Protein AF-A0A7S1QST4-F1 (afdb_monomer)

InterPro domains:
  IPR000719 Protein kinase domain [PF00069] (146-247)
  IPR000719 Protein kinase domain [PS50011] (38-269)
  IPR000719 Protein kinase domain [SM00220] (38-269)
  IPR008271 Serine/threonine-protein kinase, active site [PS00108] (197-209)
  IPR011009 Protein kinase-like domain superfamily [SSF56112] (42-248)
  IPR017441 Protein kinase, ATP binding site [PS00107] (44-67)

Radius of gyration: 20.3 Å; Cα contacts (8 Å, |Δi|>4): 459; chains: 1; bounding box: 70×55×52 Å

Nearest PDB structures (foldseek):
  7sxg-assembly1_A  TM=8.388E-01  e=2.078E-08  Homo sapiens
  4afj-assembly2_B  TM=8.049E-01  e=8.091E-09  Homo sapiens
  3eb0-assembly1_A  TM=7.975E-01  e=1.375E-08  Cryptosporidium parvum Iowa II
  8qji-assembly1_A  TM=8.071E-01  e=1.959E-08  Homo sapiens
  4f6w-assembly1_A  TM=7.863E-01  e=2.330E-07  Homo sapiens

Solvent-accessible surface area (backbone atoms only — not comparable to full-atom values): 15212 Å² total; per-residue (Å²): 136,87,83,78,82,80,77,81,78,83,70,85,71,72,71,53,59,67,60,61,54,51,76,72,56,64,64,46,75,45,96,88,46,30,44,32,36,66,45,78,89,35,49,74,46,78,59,97,56,33,38,30,23,37,27,30,34,72,86,80,67,47,68,26,28,38,40,35,48,51,49,50,62,48,100,86,65,34,32,46,56,49,74,55,52,50,48,26,51,42,41,24,57,52,46,46,57,59,53,62,42,81,77,64,98,70,38,57,81,92,59,60,50,84,82,55,77,77,57,55,35,76,64,24,35,58,52,74,75,50,64,30,31,27,94,85,68,44,78,34,40,23,82,87,48,28,43,41,42,41,30,26,66,52,65,79,48,32,48,42,54,55,55,47,54,29,50,76,69,78,42,76,80,53,70,70,58,48,53,53,53,50,53,31,50,49,51,28,53,50,52,40,42,45,71,44,35,25,53,61,48,51,48,48,75,39,30,30,27,44,97,91,36,45,21,43,65,72,43,42,36,43,42,50,51,69,40,73,53,55,94,83,49,81,55,60,53,68,50,80,96,37,53,27,69,68,57,52,49,43,74,72,44,87,90,53,72,80,46,57,37,41,64,66,46,46,70,63,58

Secondary structure (DSSP, 8-state):
---PPPPPP----PPPHHHHHHTT-SEEEETTTEEEE-SGGGEEEE-SSEEEEEEEETTT--EEEEEEEP-EE-TTS-EE--HHHHHHHHHHHHHHHHHTSPPPTT--GGG--TTTTT--HHHHBPPEEEE-B-TTSSBS--TTT---EEEEEPPSEEHHHHHHHHHHTT-PPPHHHHHHHHHHHHHHHHHHHHTTEE-S---TTSEEEETTEEEE--GGG-EETTPEEPTT-TT----GGG--HHHHHHHHSTTPPPEE--HHHHHH-

Sequence (269 aa):
MGCSPAKPSESQCCPNTQQALRTHGLDHHVLRRYNMSVRKKDTLGEGSFSVCFRGTDAQTGDAVAIKVYKANRDARGWARPDPVTLLKFRRQVAVLRELQRPLPEGAGPALRSDQLSHVQPADVFMRMIDFSRDANGEPGPDPHDGGLYIVTELADYSLKDLLGAHRCAGKRLPREAAHVVAGDMLRAVAGLHAKGFVHMDIKPSNLMVFNGRLKLIDTDGCVKAGTVVSKADTSISFSPCYCAPEFARFLTRRGGLPIEAAPGLDSWS

Foldseek 3Di:
DDDDDDDPDPDPDQPWPLRLVVVPDQWDQPPVFKTWGSDPVQFQDDDPFWTWGWIAGNVPRAIKIKIWTDAHADPVRAGDRDPLSLLLLLQQVVLLVLLQDQQDPCQPPVLDDPLQPPDHSVLAAWHWDDWAADPVRHQAQHPPRRITITMTHDFPFFLVVVCVVCVVVVHDDDPVLVVQQVSSVCNNLSSSVSSQKFQQADDRRQWTHDPRGTYGYRRSQIDGFFDFDDLPSPSHDYDVVQFDP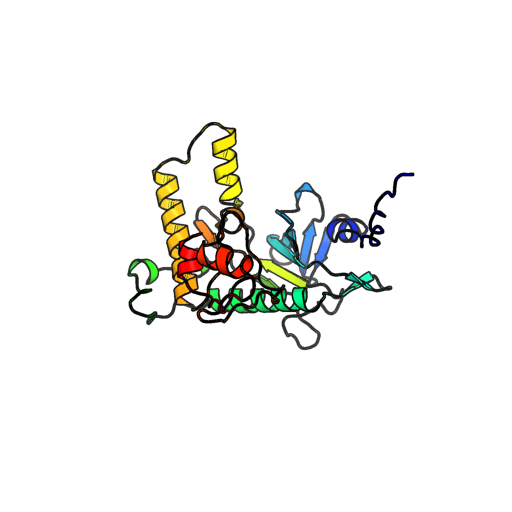VRVCVNPDDPDDTDTRHSVRVVSD

Organism: Alexandrium catenella (NCBI:txid2925)

pLDDT: mean 86.14, std 16.61, range [28.98, 98.31]

Structure (mmCIF, N/CA/C/O backbone):
data_AF-A0A7S1QST4-F1
#
_entry.id   AF-A0A7S1QST4-F1
#
loop_
_atom_site.group_PDB
_atom_site.id
_atom_site.type_symbol
_atom_site.label_atom_id
_atom_site.label_alt_id
_atom_site.label_comp_id
_atom_site.label_asym_id
_atom_site.label_entity_id
_atom_site.label_seq_id
_atom_site.pdbx_PDB_ins_code
_atom_site.Cartn_x
_atom_site.Cartn_y
_atom_site.Cartn_z
_atom_site.occupancy
_atom_site.B_iso_or_equiv
_atom_site.auth_seq_id
_atom_site.auth_comp_id
_atom_site.auth_asym_id
_atom_site.auth_atom_id
_atom_site.pdbx_PDB_model_num
ATOM 1 N N . MET A 1 1 ? 49.864 21.256 11.929 1.00 40.16 1 MET A N 1
ATOM 2 C CA . MET A 1 1 ? 48.831 21.993 11.170 1.00 40.16 1 MET A CA 1
ATOM 3 C C . MET A 1 1 ? 47.762 20.991 10.772 1.00 40.16 1 MET A C 1
ATOM 5 O O . MET A 1 1 ? 48.076 20.049 10.057 1.00 40.16 1 MET A O 1
ATOM 9 N N . GLY A 1 2 ? 46.568 21.096 11.357 1.00 33.34 2 GLY A N 1
ATOM 10 C CA . GLY A 1 2 ? 45.486 20.127 11.172 1.00 33.34 2 GLY A CA 1
ATOM 11 C C . GLY A 1 2 ? 44.754 20.336 9.849 1.00 33.34 2 GLY A C 1
ATOM 12 O O . GLY A 1 2 ? 44.322 21.446 9.555 1.00 33.34 2 GLY A O 1
ATOM 13 N N . CYS A 1 3 ? 44.606 19.269 9.065 1.00 32.47 3 CYS A N 1
ATOM 14 C CA . CYS A 1 3 ? 43.672 19.221 7.945 1.00 32.47 3 CYS A CA 1
ATOM 15 C C . CYS A 1 3 ? 42.310 18.747 8.465 1.00 32.47 3 CYS A C 1
ATOM 17 O O . CYS A 1 3 ? 42.135 17.566 8.761 1.00 32.47 3 CYS A O 1
ATOM 19 N N . SER A 1 4 ? 41.355 19.669 8.585 1.00 33.19 4 SER A N 1
ATOM 20 C CA . SER A 1 4 ? 39.935 19.328 8.718 1.00 33.19 4 SER A CA 1
ATOM 21 C C . SER A 1 4 ? 39.413 18.784 7.385 1.00 33.19 4 SER A C 1
ATOM 23 O O . SER A 1 4 ? 39.643 19.424 6.356 1.00 33.19 4 SER A O 1
ATOM 25 N N . PRO A 1 5 ? 38.671 17.665 7.361 1.00 35.84 5 PRO A N 1
ATOM 26 C CA . PRO A 1 5 ? 37.948 17.259 6.168 1.00 35.84 5 PRO A CA 1
ATOM 27 C C . PRO A 1 5 ? 36.764 18.210 5.944 1.00 35.84 5 PRO A C 1
ATOM 29 O O . PRO A 1 5 ? 35.991 18.503 6.859 1.00 35.84 5 PRO A O 1
ATOM 32 N N . ALA A 1 6 ? 36.653 18.718 4.718 1.00 35.09 6 ALA A N 1
ATOM 33 C CA . ALA A 1 6 ? 35.573 19.590 4.281 1.00 35.09 6 ALA A CA 1
ATOM 34 C C . ALA A 1 6 ? 34.205 18.920 4.503 1.00 35.09 6 ALA A C 1
ATOM 36 O O . ALA A 1 6 ? 33.981 17.782 4.086 1.00 35.09 6 ALA A O 1
ATOM 37 N N . LYS A 1 7 ? 33.285 19.636 5.161 1.00 31.28 7 LYS A N 1
ATOM 38 C CA . LYS A 1 7 ? 31.876 19.237 5.256 1.00 31.28 7 LYS A CA 1
ATOM 39 C C . LYS A 1 7 ? 31.266 19.235 3.846 1.00 31.28 7 LYS A C 1
ATOM 41 O O . LYS A 1 7 ? 31.482 20.206 3.118 1.00 31.2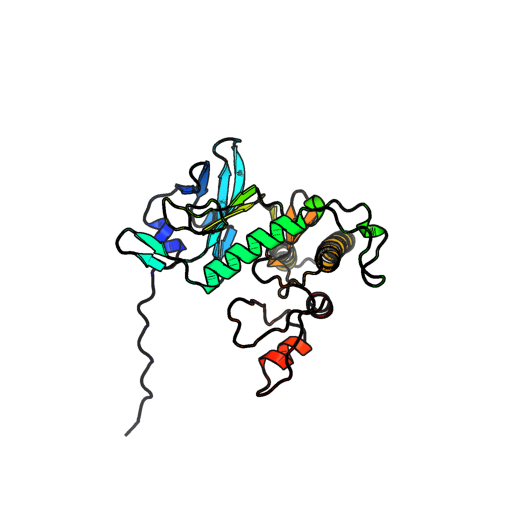8 7 LYS A O 1
ATOM 46 N N . PRO A 1 8 ? 30.499 18.205 3.453 1.00 30.86 8 PRO A N 1
ATOM 47 C CA . PRO A 1 8 ? 29.746 18.254 2.211 1.00 30.86 8 PRO A CA 1
ATOM 48 C C . PRO A 1 8 ? 28.694 19.364 2.309 1.00 30.86 8 PRO A C 1
ATOM 50 O O . PRO A 1 8 ? 28.026 19.516 3.331 1.00 30.86 8 PRO A O 1
ATOM 53 N N . SER A 1 9 ? 28.603 20.158 1.246 1.00 31.03 9 SER A N 1
ATOM 54 C CA . SER A 1 9 ? 27.670 21.270 1.091 1.00 31.03 9 SER A CA 1
ATOM 55 C C . SER A 1 9 ? 26.230 20.797 1.276 1.00 31.03 9 SER A C 1
ATOM 57 O O . SER A 1 9 ? 25.809 19.841 0.621 1.00 31.03 9 SER A O 1
ATOM 59 N N . GLU A 1 10 ? 25.483 21.488 2.132 1.00 31.39 10 GLU A N 1
ATOM 60 C CA . GLU A 1 10 ? 24.039 21.342 2.283 1.00 31.39 10 GLU A CA 1
ATOM 61 C C . GLU A 1 10 ? 23.365 21.482 0.913 1.00 31.39 10 GLU A C 1
ATOM 63 O O . GLU A 1 10 ? 23.302 22.560 0.322 1.00 31.39 10 GLU A O 1
ATOM 68 N N . SER A 1 11 ? 22.882 20.360 0.381 1.00 34.38 11 SER A N 1
ATOM 69 C CA . SER A 1 11 ? 21.959 20.342 -0.745 1.00 34.38 11 SER A CA 1
ATOM 70 C C . SER A 1 11 ? 20.750 21.195 -0.374 1.00 34.38 11 SER A C 1
ATOM 72 O O . SER A 1 11 ? 20.109 20.912 0.641 1.00 34.38 11 SER A O 1
ATOM 74 N N . GLN A 1 12 ? 20.437 22.211 -1.184 1.00 31.81 12 GLN A N 1
ATOM 75 C CA . GLN A 1 12 ? 19.195 22.980 -1.101 1.00 31.81 12 GLN A CA 1
ATOM 76 C C . GLN A 1 12 ? 18.017 22.013 -0.939 1.00 31.81 12 GLN A C 1
ATOM 78 O O . GLN A 1 12 ? 17.635 21.296 -1.865 1.00 31.81 12 GLN A O 1
ATOM 83 N N . CYS A 1 13 ? 17.501 21.933 0.285 1.00 28.98 13 CYS A N 1
ATOM 84 C CA . CYS A 1 13 ? 16.449 21.005 0.645 1.00 28.98 13 CYS A CA 1
ATOM 85 C C . CYS A 1 13 ? 15.159 21.530 0.013 1.00 28.98 13 CYS A C 1
ATOM 87 O O . CYS A 1 13 ? 14.653 22.580 0.411 1.00 28.98 13 CYS A O 1
ATOM 89 N N . CYS A 1 14 ? 14.647 20.832 -1.005 1.00 39.66 14 CYS A N 1
ATOM 90 C CA . CYS A 1 14 ? 13.293 21.073 -1.490 1.00 39.66 14 CYS A CA 1
ATOM 91 C C . CYS A 1 14 ? 12.338 21.014 -0.284 1.00 39.66 14 CYS A C 1
ATOM 93 O O . CYS A 1 14 ? 12.490 20.111 0.546 1.00 39.66 14 CYS A O 1
ATOM 95 N N . PRO A 1 15 ? 11.377 21.945 -0.140 1.00 44.12 15 PRO A N 1
ATOM 96 C CA . PRO A 1 15 ? 10.451 21.908 0.983 1.00 44.12 15 PRO A CA 1
ATOM 97 C C . PRO A 1 15 ? 9.766 20.539 1.027 1.00 44.12 15 PRO A C 1
ATOM 99 O O . PRO A 1 15 ? 9.258 20.066 0.008 1.00 44.12 15 PRO A O 1
ATOM 102 N N . ASN A 1 16 ? 9.782 19.893 2.202 1.00 59.59 16 ASN A N 1
ATOM 103 C CA . ASN A 1 16 ? 9.154 18.586 2.409 1.00 59.59 16 ASN A CA 1
ATOM 104 C C . ASN A 1 16 ? 7.721 18.639 1.846 1.00 59.59 16 ASN A C 1
ATOM 106 O O . ASN A 1 16 ? 7.026 19.632 2.052 1.00 59.59 16 ASN A O 1
ATOM 110 N N . THR A 1 17 ? 7.259 17.609 1.135 1.00 59.00 17 THR A N 1
ATOM 111 C CA . THR A 1 17 ? 5.931 17.580 0.495 1.00 59.00 17 THR A CA 1
ATOM 112 C C . THR A 1 17 ? 4.810 17.971 1.464 1.00 59.00 17 THR A C 1
ATOM 114 O O . THR A 1 17 ? 3.891 18.682 1.072 1.00 59.00 17 THR A O 1
ATOM 117 N N . GLN A 1 18 ? 4.922 17.627 2.754 1.00 56.91 18 GLN A N 1
ATOM 118 C CA . GLN A 1 18 ? 4.011 18.130 3.793 1.00 56.91 18 GLN A CA 1
ATOM 119 C C . GLN A 1 18 ? 4.066 19.652 3.976 1.00 56.91 18 GLN A C 1
ATOM 121 O O . GLN A 1 18 ? 3.031 20.291 4.118 1.00 56.91 18 GLN A O 1
ATOM 126 N N . GLN A 1 19 ? 5.260 20.238 4.001 1.00 57.03 19 GLN A N 1
ATOM 127 C CA . GLN A 1 19 ? 5.465 21.679 4.135 1.00 57.03 19 GLN A CA 1
ATOM 128 C C . GLN A 1 19 ? 4.945 22.424 2.901 1.00 57.03 19 GLN A C 1
ATOM 130 O O . GLN A 1 19 ? 4.264 23.431 3.058 1.00 57.03 19 GLN A O 1
ATOM 135 N N . ALA A 1 20 ? 5.168 21.880 1.701 1.00 59.84 20 ALA A N 1
ATOM 136 C CA . ALA A 1 20 ? 4.644 22.432 0.451 1.00 59.84 20 ALA A CA 1
ATOM 137 C C . ALA A 1 20 ? 3.113 22.301 0.315 1.00 59.84 20 ALA A C 1
ATOM 139 O O . ALA A 1 20 ? 2.479 23.127 -0.331 1.00 59.84 20 ALA A O 1
ATOM 140 N N . LEU A 1 21 ? 2.499 21.268 0.903 1.00 60.78 21 LEU A N 1
ATOM 141 C CA . LEU A 1 21 ? 1.037 21.136 0.947 1.00 60.78 21 LEU A CA 1
ATOM 142 C C . LEU A 1 21 ? 0.417 22.052 2.017 1.00 60.78 21 LEU A C 1
ATOM 144 O O . LEU A 1 21 ? -0.659 22.605 1.819 1.00 60.78 21 LEU A O 1
ATOM 148 N N . ARG A 1 22 ? 1.104 22.287 3.139 1.00 59.59 22 ARG A N 1
ATOM 149 C CA . ARG A 1 22 ? 0.605 23.143 4.232 1.00 59.59 22 ARG A CA 1
ATOM 150 C C . ARG A 1 22 ? 0.593 24.640 3.916 1.00 59.59 22 ARG A C 1
ATOM 152 O O . ARG A 1 22 ? -0.096 25.380 4.610 1.00 59.59 22 ARG A O 1
ATOM 159 N N . THR A 1 23 ? 1.311 25.099 2.892 1.00 52.00 23 THR A N 1
ATOM 160 C CA . THR A 1 23 ? 1.346 26.520 2.504 1.00 52.00 23 THR A CA 1
ATOM 161 C C . THR A 1 23 ? 0.072 27.014 1.803 1.00 52.00 23 THR A C 1
ATOM 163 O O . THR A 1 23 ? -0.078 28.221 1.651 1.00 52.00 23 THR A O 1
ATOM 166 N N . HIS A 1 24 ? -0.863 26.132 1.419 1.00 48.81 24 HIS A N 1
ATOM 167 C CA . HIS A 1 24 ? -2.043 26.481 0.603 1.00 48.81 24 HIS A CA 1
ATOM 168 C C . HIS A 1 24 ? -3.418 26.251 1.271 1.00 48.81 24 HIS A C 1
ATOM 170 O O . HIS A 1 24 ? -4.419 26.103 0.580 1.00 48.81 24 HIS A O 1
ATOM 176 N N . GLY A 1 25 ? -3.504 26.288 2.604 1.00 50.41 25 GLY A N 1
ATOM 177 C CA . GLY A 1 25 ? -4.773 26.143 3.336 1.00 50.41 25 GLY A CA 1
ATOM 178 C C . GLY A 1 25 ? -4.951 24.770 3.993 1.00 50.41 25 GLY A C 1
ATOM 179 O O . GLY A 1 25 ? -4.094 23.895 3.880 1.00 50.41 25 GLY A O 1
ATOM 180 N N . LEU A 1 26 ? -6.031 24.624 4.772 1.00 54.66 26 LEU A N 1
ATOM 181 C CA . LEU A 1 26 ? -6.248 23.484 5.678 1.00 54.66 26 LEU A CA 1
ATOM 182 C C . LEU A 1 26 ? -6.804 22.232 4.979 1.00 54.66 26 LEU A C 1
ATOM 184 O O . LEU A 1 26 ? -6.491 21.129 5.431 1.00 54.66 26 LEU A O 1
ATOM 188 N N . ASP A 1 27 ? -7.549 22.410 3.884 1.00 63.69 27 ASP A N 1
ATOM 189 C CA . ASP A 1 27 ? -8.216 21.347 3.130 1.00 63.69 27 ASP A CA 1
ATOM 190 C C . ASP A 1 27 ? -7.879 21.480 1.634 1.00 63.69 27 ASP A C 1
ATOM 192 O O . ASP A 1 27 ? -7.982 22.564 1.058 1.00 63.69 27 ASP A O 1
ATOM 196 N N . HIS A 1 28 ? -7.443 20.383 1.013 1.00 79.62 28 HIS A N 1
ATOM 197 C CA . HIS A 1 28 ? -7.063 20.320 -0.402 1.00 79.62 28 HIS A CA 1
ATOM 198 C C . HIS A 1 28 ? -8.066 19.474 -1.176 1.00 79.62 28 HIS A C 1
ATOM 200 O O . HIS A 1 28 ? -8.338 18.336 -0.797 1.00 79.62 28 HIS A O 1
ATOM 206 N N . HIS A 1 29 ? -8.579 20.002 -2.283 1.00 87.06 29 HIS A N 1
ATOM 207 C CA . HIS A 1 29 ? -9.426 19.243 -3.197 1.00 87.06 29 HIS A CA 1
ATOM 208 C C . HIS A 1 29 ? -8.553 18.470 -4.185 1.00 87.06 29 HIS A C 1
ATOM 210 O O . HIS A 1 29 ? -7.942 19.068 -5.068 1.00 87.06 29 HIS A O 1
ATOM 216 N N . VAL A 1 30 ? -8.506 17.144 -4.058 1.00 91.81 30 VAL A N 1
ATOM 217 C CA . VAL A 1 30 ? -7.742 16.270 -4.963 1.00 91.81 30 VAL A CA 1
ATOM 218 C C . VAL A 1 30 ? -8.682 15.466 -5.856 1.00 91.81 30 VAL A C 1
ATOM 220 O O . VAL A 1 30 ? -9.796 15.107 -5.458 1.00 91.81 30 VAL A O 1
ATOM 223 N N . LEU A 1 31 ? -8.252 15.221 -7.098 1.00 93.62 31 LEU A N 1
ATOM 224 C CA . LEU A 1 31 ? -9.038 14.538 -8.139 1.00 93.62 31 LEU A CA 1
ATOM 225 C C . LEU A 1 31 ? -10.438 15.148 -8.361 1.00 93.62 31 LEU A C 1
ATOM 227 O O . LEU A 1 31 ? -11.348 14.480 -8.848 1.00 93.62 31 LEU A O 1
ATOM 231 N N . ARG A 1 32 ? -10.630 16.420 -7.974 1.00 92.69 32 ARG A N 1
ATOM 232 C CA . ARG A 1 32 ? -11.908 17.160 -8.019 1.00 92.69 32 ARG A CA 1
ATOM 233 C C . ARG A 1 32 ? -13.075 16.478 -7.283 1.00 92.69 32 ARG A C 1
ATOM 235 O O . ARG A 1 32 ? -14.229 16.820 -7.526 1.00 92.69 32 ARG A O 1
ATOM 242 N N . ARG A 1 33 ? -12.786 15.527 -6.390 1.00 94.69 33 ARG A N 1
ATOM 243 C CA . ARG A 1 33 ? -13.795 14.737 -5.667 1.00 94.69 33 ARG A CA 1
ATOM 244 C C . ARG A 1 33 ? -13.497 14.593 -4.184 1.00 94.69 33 ARG A C 1
ATOM 246 O O . ARG A 1 33 ? -14.429 14.508 -3.394 1.00 94.69 33 ARG A O 1
ATOM 253 N N . TYR A 1 34 ? -12.230 14.553 -3.791 1.00 96.56 34 TYR A N 1
ATOM 254 C CA . TYR A 1 34 ? -11.865 14.222 -2.420 1.00 96.56 34 TYR A CA 1
ATOM 255 C C . TYR A 1 34 ? -11.363 15.449 -1.677 1.00 96.56 34 TYR A C 1
ATOM 257 O O . TYR A 1 34 ? -10.504 16.180 -2.170 1.00 96.56 34 TYR A O 1
ATOM 265 N N . ASN A 1 35 ? -11.879 15.638 -0.468 1.00 93.94 35 ASN A N 1
ATOM 266 C CA . ASN A 1 35 ? -11.423 16.667 0.455 1.00 93.94 35 ASN A CA 1
ATOM 267 C C . ASN A 1 35 ? -10.345 16.050 1.346 1.00 93.94 35 ASN A C 1
ATOM 269 O O . ASN A 1 35 ? -10.634 15.172 2.158 1.00 93.94 35 ASN A O 1
ATOM 273 N N . MET A 1 36 ? -9.099 16.474 1.171 1.00 92.19 36 MET A N 1
ATOM 274 C CA . MET A 1 36 ? -7.943 15.981 1.914 1.00 92.19 36 MET A CA 1
ATOM 275 C C . MET A 1 36 ? -7.571 16.955 3.034 1.00 92.19 36 MET A C 1
ATOM 277 O O . MET A 1 36 ? -7.278 18.117 2.759 1.00 92.19 36 MET A O 1
ATOM 281 N N . SER A 1 37 ? -7.493 16.477 4.279 1.00 85.06 37 SER A N 1
ATOM 282 C CA . SER A 1 37 ? -6.986 17.288 5.394 1.00 85.06 37 SER A CA 1
ATOM 283 C C . SER A 1 37 ? -5.464 17.189 5.475 1.00 85.06 37 SER A C 1
ATOM 285 O O . SER A 1 37 ? -4.904 16.104 5.643 1.00 85.06 37 SER A O 1
ATOM 287 N N . VAL A 1 38 ? -4.774 18.331 5.415 1.00 78.00 38 VAL A N 1
ATOM 288 C CA . VAL A 1 38 ? -3.301 18.399 5.549 1.00 78.00 38 VAL A CA 1
ATOM 289 C C . VAL A 1 38 ? -2.846 18.769 6.964 1.00 78.00 38 VAL A C 1
ATOM 291 O O . VAL A 1 38 ? -1.666 19.058 7.214 1.00 78.00 38 VAL A O 1
ATOM 294 N N . ARG A 1 39 ? -3.777 18.748 7.927 1.00 78.62 39 ARG A N 1
ATOM 295 C CA . ARG A 1 39 ? -3.471 18.974 9.342 1.00 78.62 39 ARG A CA 1
ATOM 296 C C . ARG A 1 39 ? -2.534 17.876 9.837 1.00 78.62 39 ARG A C 1
ATOM 298 O O . ARG A 1 39 ? -2.678 16.707 9.495 1.00 78.62 39 ARG A O 1
ATOM 305 N N . LYS A 1 40 ? -1.601 18.234 10.723 1.00 74.75 40 LYS A N 1
ATOM 306 C CA . LYS A 1 40 ? -0.632 17.273 11.284 1.00 74.75 40 LYS A CA 1
ATOM 307 C C . LYS A 1 40 ? -1.307 16.056 11.936 1.00 74.75 40 LYS A C 1
ATOM 309 O O . LYS A 1 40 ? -0.787 14.957 11.818 1.00 74.75 40 LYS A O 1
ATOM 314 N N . LYS A 1 41 ? -2.463 16.250 12.583 1.00 77.88 41 LYS A N 1
ATOM 315 C CA . LYS A 1 41 ? -3.254 15.175 13.212 1.00 77.88 41 LYS A CA 1
ATOM 316 C C . LYS A 1 41 ? -3.921 14.213 12.216 1.00 77.88 41 LYS A C 1
ATOM 318 O O . LYS A 1 41 ? -4.261 13.106 12.601 1.00 77.88 41 LYS A O 1
ATOM 323 N N . ASP A 1 42 ? -4.100 14.643 10.968 1.00 80.88 42 ASP A N 1
ATOM 324 C CA . ASP A 1 42 ? -4.806 13.896 9.920 1.00 80.88 42 ASP A CA 1
ATOM 325 C C . ASP A 1 42 ? -3.824 13.263 8.912 1.00 80.88 42 ASP A C 1
ATOM 327 O O . ASP A 1 42 ? -4.228 12.617 7.945 1.00 80.88 42 ASP A O 1
ATOM 331 N N . THR A 1 43 ? -2.515 13.414 9.152 1.00 88.00 43 THR A N 1
ATOM 332 C CA . THR A 1 43 ? -1.467 12.647 8.472 1.00 88.00 43 THR A CA 1
ATOM 333 C C . THR A 1 43 ? -1.440 11.233 9.049 1.00 88.00 43 THR A C 1
ATOM 335 O O . THR A 1 43 ? -1.087 11.041 10.209 1.00 88.00 43 THR A O 1
ATOM 338 N N . LEU A 1 44 ? -1.810 10.247 8.233 1.00 88.88 44 LEU A N 1
ATOM 339 C CA . LEU A 1 44 ? -1.889 8.836 8.622 1.00 88.88 44 LEU A CA 1
ATOM 340 C C . LEU A 1 44 ? -0.506 8.174 8.652 1.00 88.88 44 LEU A C 1
ATOM 342 O O . LEU A 1 44 ? -0.261 7.269 9.442 1.00 88.88 44 LEU A O 1
ATOM 346 N N . GLY A 1 45 ? 0.407 8.626 7.792 1.00 86.00 45 GLY A N 1
ATOM 347 C CA . GLY A 1 45 ? 1.768 8.110 7.738 1.00 86.00 45 GLY A CA 1
ATOM 348 C C . GLY A 1 45 ? 2.613 8.798 6.675 1.00 86.00 45 GLY A C 1
ATOM 349 O O . GLY A 1 45 ? 2.098 9.338 5.698 1.00 86.00 45 GLY A O 1
ATOM 350 N N . GLU A 1 46 ? 3.927 8.771 6.863 1.00 88.06 46 GLU A N 1
ATOM 351 C CA . GLU A 1 46 ? 4.900 9.290 5.907 1.00 88.06 46 GLU A CA 1
ATOM 352 C C . GLU A 1 46 ? 5.943 8.217 5.603 1.00 88.06 46 GLU A C 1
ATOM 354 O O . GLU A 1 46 ? 6.573 7.669 6.507 1.00 88.06 46 GLU A O 1
ATOM 359 N N . GLY A 1 47 ? 6.112 7.928 4.315 1.00 83.69 47 GLY A N 1
ATOM 360 C CA . GLY A 1 47 ? 7.161 7.065 3.793 1.00 83.69 47 GLY A CA 1
ATOM 361 C C . GLY A 1 47 ? 8.201 7.854 3.000 1.00 83.69 47 GLY A C 1
ATOM 362 O O . GLY A 1 47 ? 8.126 9.079 2.845 1.00 83.69 47 GLY A O 1
ATOM 363 N N . SER A 1 48 ? 9.172 7.135 2.442 1.00 85.56 48 SER A N 1
ATOM 364 C CA . SER A 1 48 ? 10.239 7.733 1.631 1.00 85.56 48 SER A CA 1
ATOM 365 C C . SER A 1 48 ? 9.710 8.401 0.359 1.00 85.56 48 SER A C 1
ATOM 367 O O . SER A 1 48 ? 10.225 9.444 -0.027 1.00 85.56 48 SER A O 1
ATOM 369 N N . PHE A 1 49 ? 8.656 7.845 -0.250 1.00 89.88 49 PHE A N 1
ATOM 370 C CA . PHE A 1 49 ? 8.145 8.266 -1.564 1.00 89.88 49 PHE A CA 1
ATOM 371 C C . PHE A 1 49 ? 6.743 8.874 -1.525 1.00 89.88 49 PHE A C 1
ATOM 373 O O . PHE A 1 49 ? 6.278 9.402 -2.529 1.00 89.88 49 PHE A O 1
ATOM 380 N N . SER A 1 50 ? 6.047 8.810 -0.392 1.00 92.56 50 SER A N 1
ATOM 381 C CA . SER A 1 50 ? 4.658 9.257 -0.300 1.00 92.56 50 SER A CA 1
ATOM 382 C C . SER A 1 50 ? 4.276 9.677 1.110 1.00 92.56 50 SER A C 1
ATOM 384 O O . SER A 1 50 ? 4.928 9.311 2.090 1.00 92.56 50 SER A O 1
ATOM 386 N N . VAL A 1 51 ? 3.168 10.398 1.209 1.00 92.94 51 VAL A N 1
ATOM 387 C CA . VAL A 1 51 ? 2.505 10.750 2.462 1.00 92.94 51 VAL A CA 1
ATOM 388 C C . VAL A 1 51 ? 1.038 10.350 2.348 1.00 92.94 51 VAL A C 1
ATOM 390 O O . VAL A 1 51 ? 0.397 10.642 1.342 1.00 92.94 51 VAL A O 1
ATOM 393 N N . CYS A 1 52 ? 0.514 9.667 3.360 1.00 94.19 52 CYS A N 1
ATOM 394 C CA . CYS A 1 52 ? -0.886 9.268 3.428 1.00 94.19 52 CYS A CA 1
ATOM 395 C C . CYS A 1 52 ? -1.655 10.229 4.333 1.00 94.19 52 CYS A C 1
ATOM 397 O O . CYS A 1 52 ? -1.260 10.470 5.477 1.00 94.19 52 CYS A O 1
ATOM 399 N N . PHE A 1 53 ? -2.775 10.735 3.837 1.00 94.62 53 PHE A N 1
ATOM 400 C CA . PHE A 1 53 ? -3.660 11.650 4.547 1.00 94.62 53 PHE A CA 1
ATOM 401 C C . PHE A 1 53 ? -5.048 11.044 4.698 1.00 94.62 53 PHE A C 1
ATOM 403 O O . PHE A 1 53 ? -5.494 10.263 3.858 1.00 94.62 53 PHE A O 1
ATOM 410 N N . ARG A 1 54 ? -5.749 11.434 5.760 1.00 95.25 54 ARG A N 1
ATOM 411 C CA . ARG A 1 54 ? -7.189 11.217 5.870 1.00 95.25 54 ARG A CA 1
ATOM 412 C C . ARG A 1 54 ? -7.915 12.208 4.960 1.00 95.25 54 ARG A C 1
ATOM 414 O O . ARG A 1 54 ? -7.554 13.385 4.893 1.00 95.25 54 ARG A O 1
ATOM 421 N N . GLY A 1 55 ? -8.968 11.741 4.306 1.00 95.31 55 GLY A N 1
ATOM 422 C CA . GLY A 1 55 ? -9.873 12.590 3.549 1.00 95.31 55 GLY A CA 1
ATOM 423 C C . GLY A 1 55 ? -11.312 12.101 3.593 1.00 95.31 55 GLY A C 1
ATOM 424 O O . GLY A 1 55 ? -11.640 11.125 4.274 1.00 95.31 55 GLY A O 1
ATOM 425 N N . THR A 1 56 ? -12.155 12.791 2.839 1.00 96.31 56 THR A N 1
ATOM 426 C CA . THR A 1 56 ? -13.573 12.475 2.678 1.00 96.31 56 THR A CA 1
ATOM 427 C C . THR A 1 56 ? -13.944 12.553 1.205 1.00 96.31 56 THR A C 1
ATOM 429 O O . THR A 1 56 ? -13.538 13.484 0.506 1.00 96.31 56 THR A O 1
ATOM 432 N N . ASP A 1 57 ? -14.708 11.579 0.727 1.00 96.75 57 ASP A N 1
ATOM 433 C CA . ASP A 1 57 ? -15.338 11.630 -0.588 1.00 96.75 57 ASP A CA 1
ATOM 434 C C . ASP A 1 57 ? -16.465 12.671 -0.573 1.00 96.75 57 ASP A C 1
ATOM 436 O O . ASP A 1 57 ? -17.444 12.517 0.153 1.00 96.75 57 ASP A O 1
ATOM 440 N N . ALA A 1 58 ? -16.340 13.745 -1.355 1.00 94.44 58 ALA A N 1
ATOM 441 C CA . ALA A 1 58 ? -17.326 14.824 -1.357 1.00 94.44 58 ALA A CA 1
ATOM 442 C C . ALA A 1 58 ? -18.683 14.406 -1.947 1.00 94.44 58 ALA A C 1
ATOM 444 O O . ALA A 1 58 ? -19.664 15.121 -1.756 1.00 94.44 58 ALA A O 1
ATOM 445 N N . GLN A 1 59 ? -18.754 13.278 -2.664 1.00 94.25 59 GLN A N 1
ATOM 446 C CA . GLN A 1 59 ? -20.004 12.776 -3.238 1.00 94.25 59 GLN A CA 1
ATOM 447 C C . GLN A 1 59 ? -20.773 11.886 -2.261 1.00 94.25 59 GLN A C 1
ATOM 449 O O . GLN A 1 59 ? -21.992 12.000 -2.172 1.00 94.25 59 GLN A O 1
ATOM 454 N N . THR A 1 60 ? -20.080 10.995 -1.546 1.00 96.25 60 THR A N 1
ATOM 455 C CA . THR A 1 60 ? -20.727 10.009 -0.659 1.00 96.25 60 THR A CA 1
ATOM 456 C C . THR A 1 60 ? -20.669 10.385 0.819 1.00 96.25 60 THR A C 1
ATOM 458 O O . THR A 1 60 ? -21.486 9.911 1.601 1.00 96.25 60 THR A O 1
ATOM 461 N N . GLY A 1 61 ? -19.726 11.244 1.214 1.00 95.69 61 GLY A N 1
ATOM 462 C CA . GLY A 1 61 ? -19.418 11.546 2.612 1.00 95.69 61 GLY A CA 1
ATOM 463 C C . GLY A 1 61 ? -18.527 10.502 3.296 1.00 95.69 61 GLY A C 1
ATOM 464 O O . GLY A 1 61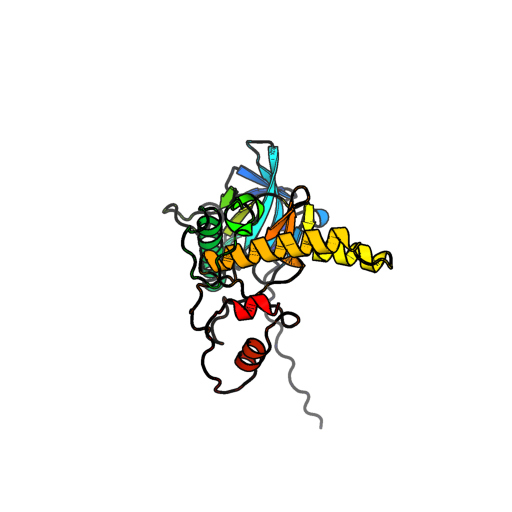 ? -18.194 10.671 4.470 1.00 95.69 61 GLY A O 1
ATOM 465 N N . ASP A 1 62 ? -18.110 9.448 2.586 1.00 96.25 62 ASP A N 1
ATOM 466 C CA . ASP A 1 62 ? -17.310 8.370 3.167 1.00 96.25 62 ASP A CA 1
ATOM 467 C C . ASP A 1 62 ? -15.884 8.824 3.492 1.00 96.25 62 ASP A C 1
ATOM 469 O O . ASP A 1 62 ? -15.247 9.579 2.749 1.00 96.25 62 ASP A O 1
ATOM 473 N N . ALA A 1 63 ? -15.349 8.315 4.601 1.00 96.25 63 ALA A N 1
ATOM 474 C CA . ALA A 1 63 ? -13.958 8.531 4.968 1.00 96.25 63 ALA A CA 1
ATOM 475 C C . ALA A 1 63 ? -13.018 7.689 4.088 1.00 96.25 63 ALA A C 1
ATOM 477 O O . ALA A 1 63 ? -13.242 6.497 3.871 1.00 96.25 63 ALA A O 1
ATOM 478 N N . VAL A 1 64 ? -11.927 8.303 3.628 1.00 97.19 64 VAL A N 1
ATOM 479 C CA . VAL A 1 64 ? -10.940 7.678 2.737 1.00 97.19 64 VAL A CA 1
ATOM 480 C C . VAL A 1 64 ? -9.512 7.937 3.208 1.00 97.19 64 VAL A C 1
ATOM 482 O O . VAL A 1 64 ? -9.240 8.892 3.944 1.00 97.19 64 VAL A O 1
ATOM 485 N N . ALA A 1 65 ? -8.583 7.097 2.757 1.00 96.88 65 ALA A N 1
ATOM 486 C CA . ALA A 1 65 ? -7.154 7.379 2.824 1.00 96.88 65 ALA A CA 1
ATOM 487 C C . ALA A 1 65 ? -6.658 7.839 1.447 1.00 96.88 65 ALA A C 1
ATOM 489 O O . ALA A 1 65 ? -6.987 7.238 0.427 1.00 96.88 65 ALA A O 1
ATOM 490 N N . ILE A 1 66 ? -5.868 8.910 1.421 1.00 97.25 66 ILE A N 1
ATOM 491 C CA . ILE A 1 66 ? -5.332 9.526 0.206 1.00 97.25 66 ILE A CA 1
ATOM 492 C C . ILE A 1 66 ? -3.808 9.471 0.289 1.00 97.25 66 ILE A C 1
ATOM 494 O O . ILE A 1 66 ? -3.188 10.203 1.063 1.00 97.25 66 ILE A O 1
ATOM 498 N N . LYS A 1 67 ? -3.196 8.585 -0.498 1.00 96.00 67 LYS A N 1
ATOM 499 C CA . LYS A 1 67 ? -1.740 8.477 -0.654 1.00 96.00 67 LYS A CA 1
ATOM 500 C C . LYS A 1 67 ? -1.295 9.464 -1.731 1.00 96.00 67 LYS A C 1
ATOM 502 O O . LYS A 1 67 ? -1.650 9.315 -2.898 1.00 96.00 67 LYS A O 1
ATOM 507 N N . VAL A 1 68 ? -0.520 10.466 -1.325 1.00 95.44 68 VAL A N 1
ATOM 508 C CA . VAL A 1 68 ? 0.081 11.486 -2.193 1.00 95.44 68 VAL A CA 1
ATOM 509 C C . VAL A 1 68 ? 1.554 11.154 -2.371 1.00 95.44 68 VAL A C 1
ATOM 511 O O . VAL A 1 68 ? 2.295 11.101 -1.385 1.00 95.44 68 VAL A O 1
ATOM 514 N N . TYR A 1 69 ? 2.008 10.936 -3.602 1.00 95.06 69 TYR A N 1
ATOM 515 C CA . TYR A 1 69 ? 3.432 10.703 -3.838 1.00 95.06 69 TYR A CA 1
ATOM 516 C C . TYR A 1 69 ? 4.216 12.014 -3.849 1.00 95.06 69 TYR A C 1
ATOM 518 O O . TYR A 1 69 ? 3.747 13.051 -4.323 1.00 95.06 69 TYR A O 1
ATOM 526 N N . LYS A 1 70 ? 5.426 11.960 -3.296 1.00 92.62 70 LYS A N 1
ATOM 527 C CA . LYS A 1 70 ? 6.339 13.096 -3.202 1.00 92.62 70 LYS A CA 1
ATOM 528 C C . LYS A 1 70 ? 6.835 13.457 -4.599 1.00 92.62 70 LYS A C 1
ATOM 530 O O . LYS A 1 70 ? 7.194 12.590 -5.384 1.00 92.62 70 LYS A O 1
ATOM 535 N N . ALA A 1 71 ? 6.852 14.745 -4.904 1.00 91.69 71 ALA A N 1
ATOM 536 C CA . ALA A 1 71 ? 7.265 15.258 -6.199 1.00 91.69 71 ALA A CA 1
ATOM 537 C C . ALA A 1 71 ? 7.956 16.610 -6.026 1.00 91.69 71 ALA A C 1
ATOM 539 O O . ALA A 1 71 ? 7.625 17.373 -5.111 1.00 91.69 71 ALA A O 1
ATOM 540 N N . ASN A 1 72 ? 8.876 16.918 -6.939 1.00 89.44 72 ASN A N 1
ATOM 541 C CA . ASN A 1 72 ? 9.385 18.277 -7.087 1.00 89.44 72 ASN A CA 1
ATOM 542 C C . ASN A 1 72 ? 8.270 19.176 -7.630 1.00 89.44 72 ASN A C 1
ATOM 544 O O . ASN A 1 72 ? 7.304 18.682 -8.208 1.00 89.44 72 ASN A O 1
ATOM 548 N N . ARG A 1 73 ? 8.389 20.493 -7.462 1.00 87.00 73 ARG A N 1
ATOM 549 C CA . ARG A 1 73 ? 7.430 21.450 -8.027 1.00 87.00 73 ARG A CA 1
ATOM 550 C C . ARG A 1 73 ? 8.105 22.334 -9.064 1.00 87.00 73 ARG A C 1
ATOM 552 O O . ARG A 1 73 ? 9.251 22.733 -8.874 1.00 87.00 73 ARG A O 1
ATOM 559 N N . ASP A 1 74 ? 7.405 22.609 -10.160 1.00 84.19 74 ASP A N 1
ATOM 560 C CA . ASP A 1 74 ? 7.864 23.570 -11.163 1.00 84.19 74 ASP A CA 1
ATOM 561 C C . ASP A 1 74 ? 7.552 25.021 -10.749 1.00 84.19 74 ASP A C 1
ATOM 563 O O . ASP A 1 74 ? 6.948 25.276 -9.706 1.00 84.19 74 ASP A O 1
ATOM 567 N N . ALA A 1 75 ? 7.960 25.987 -11.576 1.00 81.38 75 ALA A N 1
ATOM 568 C CA . ALA A 1 75 ? 7.754 27.414 -11.311 1.00 81.38 75 ALA A CA 1
ATOM 569 C C . ALA A 1 75 ? 6.272 27.824 -11.180 1.00 81.38 75 ALA A C 1
ATOM 571 O O . ALA A 1 75 ? 5.977 28.874 -10.618 1.00 81.38 75 ALA A O 1
ATOM 572 N N . ARG A 1 76 ? 5.337 27.004 -11.681 1.00 79.44 76 ARG A N 1
ATOM 573 C CA . ARG A 1 76 ? 3.883 27.205 -11.554 1.00 79.44 76 ARG A CA 1
ATOM 574 C C . ARG A 1 76 ? 3.303 26.471 -10.341 1.00 79.44 76 ARG A C 1
ATOM 576 O O . ARG A 1 76 ? 2.089 26.427 -10.179 1.00 79.44 76 ARG A O 1
ATOM 583 N N . GLY A 1 77 ? 4.153 25.860 -9.515 1.00 81.50 77 GLY A N 1
ATOM 584 C CA . GLY A 1 77 ? 3.757 25.048 -8.369 1.00 81.50 77 GLY A CA 1
ATOM 585 C C . GLY A 1 77 ? 3.267 23.645 -8.732 1.00 81.50 77 GLY A C 1
ATOM 586 O O . GLY A 1 77 ? 2.905 22.894 -7.824 1.00 81.50 77 GLY A O 1
ATOM 587 N N . TRP A 1 78 ? 3.278 23.261 -10.014 1.00 85.00 78 TRP A N 1
ATOM 588 C CA . TRP A 1 78 ? 2.811 21.945 -10.455 1.00 85.00 78 TRP A CA 1
ATOM 589 C C . TRP A 1 78 ? 3.786 20.856 -10.043 1.00 85.00 78 TRP A C 1
ATOM 591 O O . TRP A 1 78 ? 5.001 21.007 -10.195 1.00 85.00 78 TRP A O 1
ATOM 601 N N . ALA A 1 79 ? 3.250 19.745 -9.552 1.00 89.62 79 ALA A N 1
ATOM 602 C CA . ALA A 1 79 ? 4.046 18.589 -9.197 1.00 89.62 79 ALA A CA 1
ATOM 603 C C . ALA A 1 79 ? 4.681 17.945 -10.444 1.00 89.62 79 ALA A C 1
ATOM 605 O O . ALA A 1 79 ? 4.092 17.830 -11.521 1.00 89.62 79 ALA A O 1
ATOM 606 N N . ARG A 1 80 ? 5.940 17.547 -10.281 1.00 91.88 80 ARG A N 1
ATOM 607 C CA . ARG A 1 80 ? 6.797 16.873 -11.254 1.00 91.88 80 ARG A CA 1
ATOM 608 C C . ARG A 1 80 ? 7.374 15.634 -10.569 1.00 91.88 80 ARG A C 1
ATOM 610 O O . ARG A 1 80 ? 8.446 15.723 -9.961 1.00 91.88 80 ARG A O 1
ATOM 617 N N . PRO A 1 81 ? 6.638 14.508 -10.569 1.00 92.56 81 PRO A N 1
ATOM 618 C CA . PRO A 1 81 ? 7.140 13.265 -10.002 1.00 92.56 81 PRO A CA 1
ATOM 619 C C . PRO A 1 81 ? 8.338 12.777 -10.817 1.00 92.56 81 PRO A C 1
ATOM 621 O O . PRO A 1 81 ? 8.337 12.848 -12.048 1.00 92.56 81 PRO A O 1
ATOM 624 N N . ASP A 1 82 ? 9.364 12.286 -10.131 1.00 94.19 82 ASP A N 1
ATOM 625 C CA . ASP A 1 82 ? 10.504 11.665 -10.793 1.00 94.19 82 ASP A CA 1
ATOM 626 C C . ASP A 1 82 ? 10.122 10.281 -11.372 1.00 94.19 82 ASP A C 1
ATOM 628 O O . ASP A 1 82 ? 9.104 9.692 -10.978 1.00 94.19 82 ASP A O 1
ATOM 632 N N . PRO A 1 83 ? 10.924 9.728 -12.301 1.00 94.56 83 PRO A N 1
ATOM 633 C CA . PRO A 1 83 ? 10.612 8.453 -12.944 1.00 94.56 83 PRO A CA 1
ATOM 634 C C . PRO A 1 83 ? 10.435 7.269 -11.982 1.00 94.56 83 PRO A C 1
ATOM 636 O O . PRO A 1 83 ? 9.604 6.399 -12.246 1.00 94.56 83 PRO A O 1
ATOM 639 N N . VAL A 1 84 ? 11.176 7.222 -10.867 1.00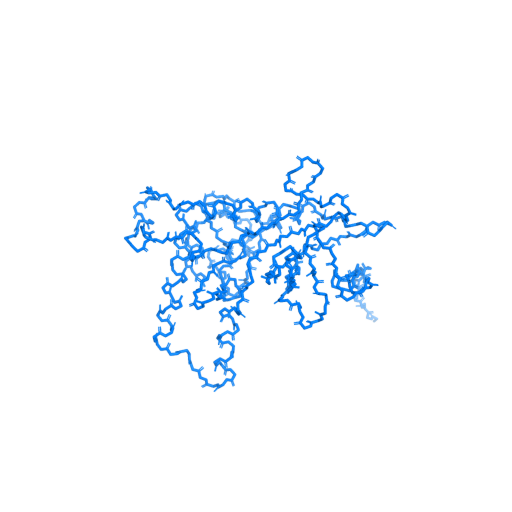 93.88 84 VAL A N 1
ATOM 640 C CA . VAL A 1 84 ? 11.092 6.126 -9.885 1.00 93.88 84 VAL A CA 1
ATOM 641 C C . VAL A 1 84 ? 9.784 6.221 -9.109 1.00 93.88 84 VAL A C 1
ATOM 643 O O . VAL A 1 84 ? 9.088 5.219 -8.937 1.00 93.88 84 VAL A O 1
ATOM 646 N N . THR A 1 85 ? 9.408 7.431 -8.699 1.00 94.88 85 THR A N 1
ATOM 647 C CA . THR A 1 85 ? 8.124 7.692 -8.042 1.00 94.88 85 THR A CA 1
ATOM 648 C C . THR A 1 85 ? 6.946 7.345 -8.955 1.00 94.88 85 THR A C 1
ATOM 650 O O . THR A 1 85 ? 6.019 6.653 -8.527 1.00 94.88 85 THR A O 1
ATOM 653 N N . LEU A 1 86 ? 6.994 7.746 -10.231 1.00 95.88 86 LEU A N 1
ATOM 654 C CA . LEU A 1 86 ? 5.958 7.397 -11.207 1.00 95.88 86 LEU A CA 1
ATOM 655 C C . LEU A 1 86 ? 5.868 5.878 -11.435 1.00 95.88 86 LEU A C 1
ATOM 657 O O . LEU A 1 86 ? 4.768 5.331 -11.526 1.00 95.88 86 LEU A O 1
ATOM 661 N N . LEU A 1 87 ? 7.009 5.183 -11.494 1.00 95.50 87 LEU A N 1
ATOM 662 C CA . LEU A 1 87 ? 7.054 3.725 -11.611 1.00 95.50 87 LEU A CA 1
ATOM 663 C C . LEU A 1 87 ? 6.397 3.039 -10.404 1.00 95.50 87 LEU A C 1
ATOM 665 O O . LEU A 1 87 ? 5.554 2.161 -10.591 1.00 95.50 87 LEU A O 1
ATOM 669 N N . LYS A 1 88 ? 6.736 3.462 -9.179 1.00 95.19 88 LYS A N 1
ATOM 670 C CA . LYS A 1 88 ? 6.130 2.952 -7.937 1.00 95.19 88 LYS A CA 1
ATOM 671 C C . LYS A 1 88 ? 4.619 3.175 -7.897 1.00 95.19 88 LYS A C 1
ATOM 673 O O . LYS A 1 88 ? 3.877 2.254 -7.566 1.00 95.19 88 LYS A O 1
ATOM 678 N N . PHE A 1 89 ? 4.163 4.365 -8.285 1.00 97.38 89 PHE A N 1
ATOM 679 C CA . PHE A 1 89 ? 2.740 4.683 -8.397 1.00 97.38 89 PHE A CA 1
ATOM 680 C C . PHE A 1 89 ? 2.018 3.739 -9.369 1.00 97.38 89 PHE A C 1
ATOM 682 O O . PHE A 1 89 ? 1.046 3.081 -8.997 1.00 97.38 89 PHE A O 1
ATOM 689 N N . ARG A 1 90 ? 2.527 3.610 -10.602 1.00 97.12 90 ARG A N 1
ATOM 690 C CA . ARG A 1 90 ? 1.928 2.743 -11.631 1.00 97.12 90 ARG A CA 1
ATOM 691 C C . ARG A 1 90 ? 1.887 1.283 -11.192 1.00 97.12 90 ARG A C 1
ATOM 693 O O . ARG A 1 90 ? 0.878 0.609 -11.392 1.00 97.12 90 ARG A O 1
ATOM 700 N N . ARG A 1 91 ? 2.963 0.812 -10.559 1.00 96.12 91 ARG A N 1
ATOM 701 C CA . ARG A 1 91 ? 3.050 -0.533 -9.984 1.00 96.12 91 ARG A CA 1
ATOM 702 C C . ARG A 1 91 ? 1.993 -0.743 -8.902 1.00 96.12 91 ARG A C 1
ATOM 704 O O . ARG A 1 91 ? 1.269 -1.728 -8.986 1.00 96.12 91 ARG A O 1
ATOM 711 N N . GLN A 1 92 ? 1.844 0.182 -7.951 1.00 96.44 92 GLN A N 1
ATOM 712 C CA . GLN A 1 92 ? 0.827 0.060 -6.902 1.00 96.44 92 GLN A CA 1
ATOM 713 C C . GLN A 1 92 ? -0.590 -0.004 -7.490 1.00 96.44 92 GLN A C 1
ATOM 715 O O . GLN A 1 92 ? -1.356 -0.894 -7.125 1.00 96.44 92 GLN A O 1
ATOM 720 N N . VAL A 1 93 ? -0.928 0.873 -8.444 1.00 97.88 93 VAL A N 1
ATOM 721 C CA . VAL A 1 93 ? -2.237 0.849 -9.126 1.00 97.88 93 VAL A CA 1
ATOM 722 C C . VAL A 1 93 ? -2.477 -0.494 -9.825 1.00 97.88 93 VAL A C 1
ATOM 724 O O . VAL A 1 93 ? -3.556 -1.077 -9.696 1.00 97.88 93 VAL A O 1
ATOM 727 N N . ALA A 1 94 ? -1.478 -1.011 -10.546 1.00 97.25 94 ALA A N 1
ATOM 728 C CA . ALA A 1 94 ? -1.584 -2.285 -11.251 1.00 97.25 94 ALA A CA 1
ATOM 729 C C . ALA A 1 94 ? -1.757 -3.472 -10.289 1.00 97.25 94 ALA A C 1
ATOM 731 O O . ALA A 1 94 ? -2.648 -4.298 -10.491 1.00 97.25 94 ALA A O 1
ATOM 732 N N . VAL A 1 95 ? -0.949 -3.535 -9.226 1.00 96.62 95 VAL A N 1
ATOM 733 C CA . VAL A 1 95 ? -1.009 -4.620 -8.237 1.00 96.62 95 VAL A CA 1
ATOM 734 C C . VAL A 1 95 ? -2.324 -4.573 -7.467 1.00 96.62 95 VAL A C 1
ATOM 736 O O . VAL A 1 95 ? -2.989 -5.597 -7.373 1.00 96.62 95 VAL A O 1
ATOM 739 N N . LEU A 1 96 ? -2.766 -3.406 -6.982 1.00 96.50 96 LEU A N 1
ATOM 740 C CA . LEU A 1 96 ? -4.050 -3.296 -6.277 1.00 96.50 96 LEU A CA 1
ATOM 741 C C . LEU A 1 96 ? -5.220 -3.747 -7.158 1.00 96.50 96 LEU A C 1
ATOM 743 O O . LEU A 1 96 ? -6.086 -4.470 -6.678 1.00 96.50 96 LEU A O 1
ATOM 747 N N . ARG A 1 97 ? -5.232 -3.399 -8.451 1.00 95.62 97 ARG A N 1
ATOM 748 C CA . ARG A 1 97 ? -6.255 -3.890 -9.392 1.00 95.62 97 ARG A CA 1
ATOM 749 C C . ARG A 1 97 ? -6.243 -5.411 -9.530 1.00 95.62 97 ARG A C 1
ATOM 751 O O . ARG A 1 97 ? -7.304 -6.029 -9.498 1.00 95.62 97 ARG A O 1
ATOM 758 N N . GLU A 1 98 ? -5.066 -6.014 -9.671 1.00 95.00 98 GLU A N 1
ATOM 759 C CA . GLU A 1 98 ? -4.931 -7.470 -9.798 1.00 95.00 98 GLU A CA 1
ATOM 760 C C . GLU A 1 98 ? -5.333 -8.200 -8.509 1.00 95.00 98 GLU A C 1
ATOM 762 O O . GLU A 1 98 ? -5.989 -9.247 -8.540 1.00 95.00 98 GLU A O 1
ATOM 767 N N . LEU A 1 99 ? -4.997 -7.614 -7.358 1.00 93.44 99 LEU A N 1
ATOM 768 C CA . LEU A 1 99 ? -5.358 -8.141 -6.050 1.00 93.44 99 LEU A CA 1
ATOM 769 C C . LEU A 1 99 ? -6.866 -8.186 -5.829 1.00 93.44 99 LEU A C 1
ATOM 771 O O . LEU A 1 99 ? -7.317 -9.100 -5.158 1.00 93.44 99 LEU A O 1
ATOM 775 N N . GLN A 1 100 ? -7.650 -7.290 -6.432 1.00 92.69 100 GLN A N 1
ATOM 776 C CA . GLN A 1 100 ? -9.113 -7.307 -6.304 1.00 92.69 100 GLN A CA 1
ATOM 777 C C . GLN A 1 100 ? -9.808 -8.368 -7.175 1.00 92.69 100 GLN A C 1
ATOM 779 O O . GLN A 1 100 ? -10.989 -8.646 -6.972 1.00 92.69 100 GLN A O 1
ATOM 784 N N . ARG A 1 101 ? -9.113 -8.984 -8.140 1.00 91.62 101 ARG A N 1
ATOM 785 C CA . ARG A 1 101 ? -9.683 -10.094 -8.924 1.00 91.62 101 ARG A CA 1
ATOM 786 C C . ARG A 1 101 ? -9.873 -11.341 -8.051 1.00 91.62 101 ARG A C 1
ATOM 788 O O . ARG A 1 101 ? -9.150 -11.478 -7.063 1.00 91.62 101 ARG A O 1
ATOM 795 N N . PRO A 1 102 ? -10.748 -12.292 -8.418 1.00 88.25 102 PRO A N 1
ATOM 796 C CA . PRO A 1 102 ? -10.822 -13.587 -7.741 1.00 88.25 102 PRO A CA 1
ATOM 797 C C . PRO A 1 102 ? -9.448 -14.263 -7.612 1.00 88.25 102 PRO A C 1
ATOM 799 O O . PRO A 1 102 ? -8.542 -14.030 -8.423 1.00 88.25 102 PRO A O 1
ATOM 802 N N . LEU A 1 103 ? -9.263 -15.060 -6.559 1.00 80.75 103 LEU A N 1
ATOM 803 C CA . LEU A 1 103 ? -8.067 -15.889 -6.422 1.00 80.75 103 LEU A CA 1
ATOM 804 C C . LEU A 1 103 ? -8.082 -16.974 -7.513 1.00 80.75 103 LEU A C 1
ATOM 806 O O . LEU A 1 103 ? -9.152 -17.494 -7.829 1.00 80.75 103 LEU A O 1
ATOM 810 N N . PRO A 1 104 ? -6.932 -17.306 -8.122 1.00 77.75 104 PRO A N 1
ATOM 811 C CA . PRO A 1 104 ? -6.896 -18.320 -9.165 1.00 77.75 104 PRO A CA 1
ATOM 812 C C . PRO A 1 104 ? -7.247 -19.696 -8.588 1.00 77.75 104 PRO A C 1
ATOM 814 O O . PRO A 1 104 ? -6.616 -20.150 -7.635 1.00 77.75 104 PRO A O 1
ATOM 817 N N . GLU A 1 105 ? -8.189 -20.397 -9.224 1.00 65.00 105 GLU A N 1
ATOM 818 C CA . GLU A 1 105 ? -8.641 -21.747 -8.832 1.00 65.00 105 GLU A CA 1
ATOM 819 C C . GLU A 1 105 ? -7.530 -22.819 -8.946 1.00 65.00 105 GLU A C 1
ATOM 821 O O . GLU A 1 105 ? -7.684 -23.957 -8.508 1.00 65.00 105 GLU A O 1
ATOM 826 N N . GLY A 1 106 ? -6.374 -22.458 -9.514 1.00 57.03 106 GLY A N 1
ATOM 827 C CA . GLY A 1 106 ? -5.301 -23.375 -9.887 1.00 57.03 106 GLY A CA 1
ATOM 828 C C . GLY A 1 106 ? -3.892 -22.944 -9.488 1.00 57.03 106 GLY A C 1
ATOM 829 O O . GLY A 1 106 ? -2.958 -23.324 -10.191 1.00 57.03 106 GLY A O 1
ATOM 830 N N . ALA A 1 107 ? -3.704 -22.186 -8.398 1.00 56.25 107 ALA A N 1
ATOM 831 C CA . ALA A 1 107 ? -2.355 -21.954 -7.866 1.00 56.25 107 ALA A CA 1
ATOM 832 C C . ALA A 1 107 ? -1.608 -23.298 -7.713 1.00 56.25 107 ALA A C 1
ATOM 834 O O . ALA A 1 107 ? -2.230 -24.326 -7.425 1.00 56.25 107 ALA A O 1
ATOM 835 N N . GLY A 1 108 ? -0.295 -23.318 -7.978 1.00 56.56 108 GLY A N 1
ATOM 836 C CA . GLY A 1 108 ? 0.502 -24.550 -7.933 1.00 56.56 108 GLY A CA 1
ATOM 837 C C . GLY A 1 108 ? 0.361 -25.285 -6.588 1.00 56.56 108 GLY A C 1
ATOM 838 O O . GLY A 1 108 ? -0.006 -24.657 -5.596 1.00 56.56 108 GLY A O 1
ATOM 839 N N . PRO A 1 109 ? 0.664 -26.596 -6.507 1.00 54.41 109 PRO A N 1
ATOM 840 C CA . PRO A 1 109 ? 0.377 -27.420 -5.325 1.00 54.41 109 PRO A CA 1
ATOM 841 C C . PRO A 1 109 ? 0.887 -26.837 -3.998 1.00 54.41 109 PRO A C 1
ATOM 843 O O . PRO A 1 109 ? 0.238 -27.005 -2.974 1.00 54.41 109 PRO A O 1
ATOM 846 N N . ALA A 1 110 ? 2.009 -26.109 -4.026 1.00 58.81 110 ALA A N 1
ATOM 847 C CA . ALA A 1 110 ? 2.616 -25.467 -2.858 1.00 58.81 110 ALA A CA 1
ATOM 848 C C . ALA A 1 110 ? 1.835 -24.255 -2.301 1.00 58.81 110 ALA A C 1
ATOM 850 O O . ALA A 1 110 ? 2.098 -23.832 -1.182 1.00 58.81 110 ALA A O 1
ATOM 851 N N . LEU A 1 111 ? 0.901 -23.688 -3.070 1.00 60.12 111 LEU A N 1
ATOM 852 C CA . LEU A 1 111 ? 0.098 -22.513 -2.702 1.00 60.12 111 LEU A CA 1
ATOM 853 C C . LEU A 1 111 ? -1.404 -22.835 -2.599 1.00 60.12 111 LEU A C 1
ATOM 855 O O . LEU A 1 111 ? -2.214 -21.934 -2.379 1.00 60.12 111 LEU A O 1
ATOM 859 N N . ARG A 1 112 ? -1.796 -24.108 -2.759 1.00 62.66 112 ARG A N 1
ATOM 860 C CA . ARG A 1 112 ? -3.182 -24.554 -2.564 1.00 62.66 112 ARG A CA 1
ATOM 861 C C . ARG A 1 112 ? -3.474 -24.708 -1.077 1.00 62.66 112 ARG A C 1
ATOM 863 O O . ARG A 1 112 ? -2.773 -25.425 -0.371 1.00 62.66 112 ARG A O 1
ATOM 870 N N . SER A 1 113 ? -4.538 -24.061 -0.621 1.00 66.62 113 SER A N 1
ATOM 871 C CA . SER A 1 113 ? -5.085 -24.241 0.719 1.00 66.62 113 SER A CA 1
ATOM 872 C C . SER A 1 113 ? -6.600 -24.145 0.655 1.00 66.62 113 SER A C 1
ATOM 874 O O . SER A 1 113 ? -7.132 -23.178 0.107 1.00 66.62 113 SER A O 1
ATOM 876 N N . ASP A 1 114 ? -7.294 -25.103 1.268 1.00 69.75 114 ASP A N 1
ATOM 877 C CA . ASP A 1 114 ? -8.754 -25.075 1.422 1.00 69.75 114 ASP A CA 1
ATOM 878 C C . ASP A 1 114 ? -9.216 -23.841 2.211 1.00 69.75 114 ASP A C 1
ATOM 880 O O . ASP A 1 114 ? -10.353 -23.403 2.094 1.00 69.75 114 ASP A O 1
ATOM 884 N N . GLN A 1 115 ? -8.321 -23.219 2.986 1.00 70.06 115 GLN A N 1
ATOM 885 C CA . GLN A 1 115 ? -8.619 -21.974 3.691 1.00 70.06 115 GLN A CA 1
ATOM 886 C C . GLN A 1 115 ? -8.660 -20.749 2.769 1.00 70.06 115 GLN A C 1
ATOM 888 O O . GLN A 1 115 ? -9.150 -19.709 3.198 1.00 70.06 115 GLN A O 1
ATOM 893 N N . LEU A 1 116 ? -8.146 -20.843 1.535 1.00 72.75 116 LEU A N 1
ATOM 894 C CA . LEU A 1 116 ? -8.167 -19.757 0.547 1.00 72.75 116 LEU A CA 1
ATOM 895 C C . LEU A 1 116 ? -9.339 -19.859 -0.436 1.00 72.75 116 LEU A C 1
ATOM 897 O O . LEU A 1 116 ? -9.682 -18.855 -1.053 1.00 72.75 116 LEU A O 1
ATOM 901 N N . SER A 1 117 ? -9.976 -21.027 -0.572 1.00 70.38 117 SER A N 1
ATOM 902 C CA . SER A 1 117 ? -11.055 -21.263 -1.549 1.00 70.38 117 SER A CA 1
ATOM 903 C C . SER A 1 117 ? -12.297 -20.392 -1.315 1.00 70.38 117 SER A C 1
ATOM 905 O O . SER A 1 117 ? -13.039 -20.104 -2.251 1.00 70.38 117 SER A O 1
ATOM 907 N N . HIS A 1 118 ? -12.507 -19.939 -0.078 1.00 75.75 118 HIS A N 1
ATOM 908 C CA . HIS A 1 118 ? -13.637 -19.096 0.321 1.00 75.75 118 HIS A CA 1
ATOM 909 C C . HIS A 1 118 ? -13.247 -17.644 0.622 1.00 75.75 118 HIS A C 1
ATOM 911 O O . HIS A 1 118 ? -14.100 -16.846 1.008 1.00 75.75 118 HIS A O 1
ATOM 917 N N . VAL A 1 119 ? -11.967 -17.288 0.481 1.00 81.31 119 VAL A N 1
ATOM 918 C CA . VAL A 1 119 ? -11.487 -15.943 0.812 1.00 81.31 119 VAL A CA 1
ATOM 919 C C . VAL A 1 119 ? -11.874 -14.980 -0.298 1.00 81.31 119 VAL A C 1
ATOM 921 O O . VAL A 1 119 ? -11.422 -15.107 -1.438 1.00 81.31 119 VAL A O 1
ATOM 924 N N . GLN A 1 120 ? -12.674 -13.970 0.042 1.00 87.56 120 GLN A N 1
ATOM 925 C CA . GLN A 1 120 ? -12.918 -12.867 -0.874 1.00 87.56 120 GLN A CA 1
ATOM 926 C C . GLN A 1 120 ? -11.706 -11.929 -0.870 1.00 87.56 120 GLN A C 1
ATOM 928 O O . GLN A 1 120 ? -11.210 -11.577 0.202 1.00 87.56 120 GLN A O 1
ATOM 933 N N . PRO A 1 121 ? -11.227 -11.463 -2.036 1.00 89.69 121 PRO A N 1
ATOM 934 C CA . PRO A 1 121 ? -10.071 -10.574 -2.086 1.00 89.69 121 PRO A CA 1
ATOM 935 C C . PRO A 1 121 ? -10.227 -9.303 -1.242 1.00 89.69 121 PRO A C 1
ATOM 937 O O . PRO A 1 121 ? -9.269 -8.859 -0.615 1.00 89.69 121 PRO A O 1
ATOM 940 N N . ALA A 1 122 ? -11.444 -8.759 -1.162 1.00 90.44 122 ALA A N 1
ATOM 941 C CA . ALA A 1 122 ? -11.754 -7.584 -0.353 1.00 90.44 122 ALA A CA 1
ATOM 942 C C . ALA A 1 122 ? -11.609 -7.816 1.165 1.00 90.44 122 ALA A C 1
ATOM 944 O O . ALA A 1 122 ? -11.474 -6.842 1.904 1.00 90.44 122 ALA A O 1
ATOM 945 N N . ASP A 1 123 ? -11.605 -9.068 1.637 1.00 89.75 123 ASP A N 1
ATOM 946 C CA . ASP A 1 123 ? -11.408 -9.399 3.055 1.00 89.75 123 ASP A CA 1
ATOM 947 C C . ASP A 1 123 ? -9.931 -9.412 3.465 1.00 89.75 123 ASP A C 1
ATOM 949 O O . ASP A 1 123 ? -9.633 -9.336 4.655 1.00 89.75 123 ASP A O 1
ATOM 953 N N . VAL A 1 124 ? -9.008 -9.505 2.500 1.00 91.44 124 VAL A N 1
ATOM 954 C CA . VAL A 1 124 ? -7.564 -9.683 2.754 1.00 91.44 124 VAL A CA 1
ATOM 955 C C . VAL A 1 124 ? -6.683 -8.610 2.116 1.00 91.44 124 VAL A C 1
ATOM 957 O O . VAL A 1 124 ? -5.578 -8.349 2.597 1.00 91.44 124 VAL A O 1
ATOM 960 N N . PHE A 1 125 ? -7.167 -7.945 1.067 1.00 94.38 125 PHE A N 1
ATOM 961 C CA . PHE A 1 125 ? -6.468 -6.862 0.385 1.00 94.38 125 PHE A CA 1
ATOM 962 C C . PHE A 1 125 ? -7.254 -5.568 0.484 1.00 94.38 125 PHE A C 1
ATOM 964 O O . PHE A 1 125 ? -8.468 -5.537 0.273 1.00 94.38 125 PHE A O 1
ATOM 971 N N . MET A 1 126 ? -6.534 -4.483 0.746 1.00 95.00 126 MET A N 1
ATOM 972 C CA . MET A 1 126 ? -7.110 -3.147 0.740 1.00 95.00 126 MET A CA 1
ATOM 973 C C . MET A 1 126 ? -7.718 -2.802 -0.620 1.00 95.00 126 MET A C 1
ATOM 975 O O . MET A 1 126 ? -7.105 -2.994 -1.676 1.00 95.00 126 MET A O 1
ATOM 979 N N . ARG A 1 127 ? -8.917 -2.228 -0.583 1.00 95.06 127 ARG A N 1
ATOM 980 C CA . ARG A 1 127 ? -9.629 -1.758 -1.765 1.00 95.06 127 ARG A CA 1
ATOM 981 C C . ARG A 1 127 ? -9.136 -0.378 -2.200 1.00 95.06 127 ARG A C 1
ATOM 983 O O . ARG A 1 127 ? -9.205 0.595 -1.447 1.00 95.06 127 ARG A O 1
ATOM 990 N N . MET A 1 128 ? -8.717 -0.286 -3.459 1.00 96.81 128 MET A N 1
ATOM 991 C CA . MET A 1 128 ? -8.508 0.987 -4.151 1.00 96.81 128 MET A CA 1
ATOM 992 C C . MET A 1 128 ? -9.855 1.541 -4.629 1.00 96.81 128 MET A C 1
ATOM 994 O O . MET A 1 128 ? -10.613 0.831 -5.287 1.00 96.81 128 MET A O 1
ATOM 998 N N . ILE A 1 129 ? -10.141 2.794 -4.287 1.00 97.00 129 ILE A N 1
ATOM 999 C CA . ILE A 1 129 ? -11.373 3.513 -4.635 1.00 97.00 129 ILE A CA 1
ATOM 1000 C C . ILE A 1 129 ? -11.157 4.337 -5.909 1.00 97.00 129 ILE A C 1
ATOM 1002 O O . ILE A 1 129 ? -11.956 4.244 -6.837 1.00 97.00 129 ILE A O 1
ATOM 1006 N N . ASP A 1 130 ? -10.067 5.106 -5.977 1.00 97.75 130 ASP A N 1
ATOM 1007 C CA . ASP A 1 130 ? -9.725 5.938 -7.137 1.00 97.75 130 ASP A CA 1
ATOM 1008 C C . ASP A 1 130 ? -8.215 6.218 -7.204 1.00 97.75 130 ASP A C 1
ATOM 1010 O O . ASP A 1 130 ? -7.465 5.861 -6.294 1.00 97.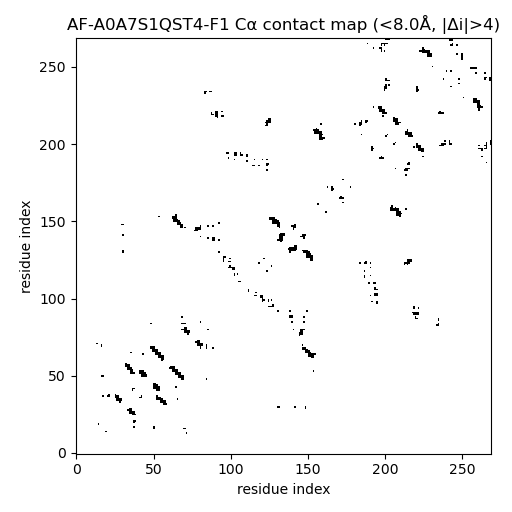75 130 ASP A O 1
ATOM 1014 N N . PHE A 1 131 ? -7.746 6.823 -8.294 1.00 98.31 131 PHE A N 1
ATOM 1015 C CA . PHE A 1 131 ? -6.350 7.213 -8.490 1.00 98.31 131 PHE A CA 1
ATOM 1016 C C . PHE A 1 131 ? -6.204 8.304 -9.569 1.00 98.31 131 PHE A C 1
ATOM 1018 O O . PHE A 1 131 ? -7.077 8.479 -10.420 1.00 98.31 131 PHE A O 1
ATOM 1025 N N . SER A 1 132 ? -5.086 9.032 -9.573 1.00 98.31 132 SER A N 1
ATOM 1026 C CA . SER A 1 132 ? -4.791 10.047 -10.594 1.00 98.31 132 SER A CA 1
ATOM 1027 C C . SER A 1 132 ? -4.521 9.431 -11.969 1.00 98.31 132 SER A C 1
ATOM 1029 O O . SER A 1 132 ? -3.882 8.383 -12.095 1.00 98.31 132 SER A O 1
ATOM 1031 N N . ARG A 1 133 ? -4.990 10.098 -13.023 1.00 97.88 133 ARG A N 1
ATOM 1032 C CA . ARG A 1 133 ? -4.806 9.673 -14.415 1.00 97.88 133 ARG A CA 1
ATOM 1033 C C . ARG A 1 133 ? -4.192 10.803 -15.223 1.00 97.88 133 ARG A C 1
ATOM 1035 O O . ARG A 1 133 ? -4.513 11.958 -14.972 1.00 97.88 133 ARG A O 1
ATOM 1042 N N . ASP A 1 134 ? -3.346 10.467 -16.188 1.00 96.19 134 ASP A N 1
ATOM 1043 C CA . ASP A 1 134 ? -2.830 11.442 -17.143 1.00 96.19 134 ASP A CA 1
ATOM 1044 C C . ASP A 1 134 ? -3.891 11.841 -18.186 1.00 96.19 134 ASP A C 1
ATOM 1046 O O . ASP A 1 134 ? -5.037 11.384 -18.159 1.00 96.19 134 ASP A O 1
ATOM 1050 N N . ALA A 1 135 ? -3.513 12.713 -19.124 1.00 93.50 135 ALA A N 1
ATOM 1051 C CA . ALA A 1 135 ? -4.406 13.204 -20.174 1.00 93.50 135 ALA A CA 1
ATOM 1052 C C . ALA A 1 135 ? -4.976 12.097 -21.085 1.00 93.50 135 ALA A C 1
ATOM 1054 O O . ALA A 1 135 ? -5.991 12.323 -21.740 1.00 93.50 135 ALA A O 1
ATOM 1055 N N . ASN A 1 136 ? -4.357 10.911 -21.112 1.00 95.50 136 ASN A N 1
ATOM 1056 C CA . ASN A 1 136 ? -4.824 9.757 -21.880 1.00 95.50 136 ASN A CA 1
ATOM 1057 C C . ASN A 1 136 ? -5.719 8.822 -21.049 1.00 95.50 136 ASN A C 1
ATOM 1059 O O . ASN A 1 136 ? -6.182 7.805 -21.558 1.00 95.50 136 ASN A O 1
ATOM 1063 N N . GLY A 1 137 ? -5.965 9.140 -19.774 1.00 95.50 137 GLY A N 1
ATOM 1064 C CA . GLY A 1 137 ? -6.729 8.292 -18.860 1.00 95.50 137 GLY A CA 1
ATOM 1065 C C . GLY A 1 137 ? -5.913 7.157 -18.230 1.00 95.50 137 GLY A C 1
ATOM 1066 O O . GLY A 1 137 ? -6.472 6.357 -17.474 1.00 95.50 137 GLY A O 1
ATOM 1067 N N . GLU A 1 138 ? -4.606 7.100 -18.487 1.00 97.50 138 GLU A N 1
ATOM 1068 C CA . GLU A 1 138 ? -3.716 6.077 -17.941 1.00 97.50 138 GLU A CA 1
ATOM 1069 C C . GLU A 1 138 ? -3.212 6.463 -16.546 1.00 97.50 138 GLU A C 1
ATOM 1071 O O . GLU A 1 138 ? -3.159 7.650 -16.222 1.00 97.50 138 GLU A O 1
ATOM 1076 N N . PRO A 1 139 ? -2.813 5.502 -15.687 1.00 98.31 139 PRO A N 1
ATOM 1077 C CA . PRO A 1 139 ? -2.229 5.825 -14.390 1.00 98.31 139 PRO A CA 1
ATOM 1078 C C . PRO A 1 139 ? -1.026 6.774 -14.544 1.00 98.31 139 PRO A C 1
ATOM 1080 O O . PRO A 1 139 ? 0.034 6.400 -15.064 1.00 98.31 139 PRO A O 1
ATOM 1083 N N . GLY A 1 140 ? -1.180 8.004 -14.050 1.00 97.69 140 GLY A N 1
ATOM 1084 C CA . GLY A 1 140 ? -0.185 9.057 -14.207 1.00 97.69 140 GLY A CA 1
ATOM 1085 C C . GLY A 1 140 ? -0.519 10.349 -13.455 1.00 97.69 140 GLY A C 1
ATOM 1086 O O . GLY A 1 140 ? -1.446 10.361 -12.639 1.00 97.69 140 GLY A O 1
ATOM 1087 N N . PRO A 1 141 ? 0.277 11.413 -13.688 1.00 96.88 141 PRO A N 1
ATOM 1088 C CA . PRO A 1 141 ? 0.101 12.719 -13.053 1.00 96.88 141 PRO A CA 1
ATOM 1089 C C . PRO A 1 141 ? -1.271 13.315 -13.358 1.00 96.88 141 PRO A C 1
ATOM 1091 O O . PRO A 1 141 ? -1.680 13.327 -14.517 1.00 96.88 141 PRO A O 1
ATOM 1094 N N . ASP A 1 142 ? -1.944 13.839 -12.336 1.00 95.38 142 ASP A N 1
ATOM 1095 C CA . ASP A 1 142 ? -3.227 14.516 -12.494 1.00 95.38 142 ASP A CA 1
ATOM 1096 C C . ASP A 1 142 ? -3.081 15.743 -13.421 1.00 95.38 142 ASP A C 1
ATOM 1098 O O . ASP A 1 142 ? -2.122 16.512 -13.274 1.00 95.38 142 ASP A O 1
ATOM 1102 N N . PRO A 1 143 ? -3.996 15.970 -14.382 1.00 93.25 143 PRO A N 1
ATOM 1103 C CA . PRO A 1 143 ? -3.828 17.018 -15.382 1.00 93.25 143 PRO A CA 1
ATOM 1104 C C . PRO A 1 143 ? -4.032 18.435 -14.838 1.00 93.25 143 PRO A C 1
ATOM 1106 O O . PRO A 1 143 ? -3.830 19.385 -15.590 1.00 93.25 143 PRO A O 1
ATOM 1109 N N . HIS A 1 144 ? -4.470 18.602 -13.587 1.00 90.56 144 HIS A N 1
ATOM 1110 C CA . HIS A 1 144 ? -4.753 19.907 -12.991 1.00 90.56 144 HIS A CA 1
ATOM 1111 C C . HIS A 1 144 ? -3.638 20.405 -12.071 1.00 90.56 144 HIS A C 1
ATOM 1113 O O . HIS A 1 144 ? -3.466 21.618 -11.938 1.00 90.56 144 HIS A O 1
ATOM 1119 N N . ASP A 1 145 ? -2.884 19.500 -11.447 1.00 90.94 145 ASP A N 1
ATOM 1120 C CA . ASP A 1 145 ? -1.828 19.865 -10.498 1.00 90.94 145 ASP A CA 1
ATOM 1121 C C . ASP A 1 145 ? -0.518 19.068 -10.656 1.00 90.94 145 ASP A C 1
ATOM 1123 O O . ASP A 1 145 ? 0.475 19.381 -9.991 1.00 90.94 145 ASP A O 1
ATOM 1127 N N . GLY A 1 146 ? -0.478 18.070 -11.548 1.00 92.88 146 GLY A N 1
ATOM 1128 C CA . GLY A 1 146 ? 0.667 17.183 -11.776 1.00 92.88 146 GLY A CA 1
ATOM 1129 C C . GLY A 1 146 ? 0.917 16.161 -10.660 1.00 92.88 146 GLY A C 1
ATOM 1130 O O . GLY A 1 146 ? 1.945 15.478 -10.665 1.00 92.88 146 GLY A O 1
ATOM 1131 N N . GLY A 1 147 ? 0.027 16.076 -9.673 1.00 94.25 147 GLY A N 1
ATOM 1132 C CA . GLY A 1 147 ? 0.143 15.211 -8.509 1.00 94.25 147 GLY A CA 1
ATOM 1133 C C . GLY A 1 147 ? -0.152 13.749 -8.827 1.00 94.25 147 GLY A C 1
ATOM 1134 O O . GLY A 1 147 ? -0.851 13.419 -9.781 1.00 94.25 147 GLY A O 1
ATOM 1135 N N . LEU A 1 148 ? 0.393 12.852 -8.007 1.00 97.44 148 LEU A N 1
ATOM 1136 C CA . LEU A 1 148 ? 0.100 11.421 -8.065 1.00 97.44 148 LEU A CA 1
ATOM 1137 C C . LEU A 1 148 ? -0.671 11.021 -6.812 1.00 97.44 148 LEU A C 1
ATOM 1139 O O . LEU A 1 148 ? -0.157 11.155 -5.695 1.00 97.44 148 LEU A O 1
ATOM 1143 N N . TYR A 1 149 ? -1.885 10.517 -7.012 1.00 97.75 149 TYR A N 1
ATOM 1144 C CA . TYR A 1 149 ? -2.845 10.257 -5.943 1.00 97.75 149 TYR A CA 1
ATOM 1145 C C . TYR A 1 149 ? -3.390 8.838 -6.042 1.00 97.75 149 TYR A C 1
ATOM 1147 O O . TYR A 1 149 ? -3.822 8.421 -7.113 1.00 97.75 149 TYR A O 1
ATOM 1155 N N . ILE A 1 150 ? -3.424 8.110 -4.929 1.00 98.12 150 ILE A N 1
ATOM 1156 C CA . ILE A 1 150 ? -4.193 6.866 -4.793 1.00 98.12 150 ILE A CA 1
ATOM 1157 C C . ILE A 1 150 ? -5.159 7.044 -3.626 1.00 98.12 150 ILE A C 1
ATOM 1159 O O . ILE A 1 150 ? -4.743 7.423 -2.532 1.00 98.12 150 ILE A O 1
ATOM 1163 N N . VAL A 1 151 ? -6.437 6.764 -3.860 1.00 98.12 151 VAL A N 1
ATOM 1164 C CA . VAL A 1 151 ? -7.502 6.827 -2.859 1.00 98.12 151 VAL A CA 1
ATOM 1165 C C . VAL A 1 151 ? -7.944 5.412 -2.524 1.00 98.12 151 VAL A C 1
ATOM 1167 O O . VAL A 1 151 ? -8.264 4.627 -3.417 1.00 98.12 151 VAL A O 1
ATOM 1170 N N . THR A 1 152 ? -7.964 5.067 -1.242 1.00 97.75 152 THR A N 1
ATOM 1171 C CA . THR A 1 152 ? -8.323 3.732 -0.746 1.00 97.75 152 THR A CA 1
ATOM 1172 C C . THR A 1 152 ? -9.343 3.828 0.377 1.00 97.75 152 THR A C 1
ATOM 1174 O O . THR A 1 152 ? -9.591 4.904 0.931 1.00 97.75 152 THR A O 1
ATOM 1177 N N . GLU A 1 153 ? -9.921 2.683 0.742 1.00 96.38 153 GLU A N 1
ATOM 1178 C CA . GLU A 1 153 ? -10.624 2.576 2.022 1.00 96.38 153 GLU A CA 1
ATOM 1179 C C . GLU A 1 153 ? -9.705 2.992 3.186 1.00 96.38 153 GLU A C 1
ATOM 1181 O O . GLU A 1 153 ? -8.479 2.838 3.125 1.00 96.38 153 GLU A O 1
ATOM 1186 N N . LEU A 1 154 ? -10.303 3.570 4.227 1.00 96.50 154 LEU A N 1
ATOM 1187 C CA . LEU A 1 154 ? -9.591 4.044 5.406 1.00 96.50 154 LEU A CA 1
ATOM 1188 C C . LEU A 1 154 ? -9.492 2.932 6.458 1.00 96.50 154 LEU A C 1
ATOM 1190 O O . LEU A 1 154 ? -10.500 2.330 6.815 1.00 96.50 154 LEU A O 1
ATOM 1194 N N . ALA A 1 155 ? -8.282 2.690 6.962 1.00 96.38 155 ALA A N 1
ATOM 1195 C CA . ALA A 1 155 ? -8.031 1.739 8.042 1.00 96.38 155 ALA A CA 1
ATOM 1196 C C . ALA A 1 155 ? -8.343 2.321 9.426 1.00 96.38 155 ALA A C 1
ATOM 1198 O O . ALA A 1 155 ? -8.250 3.535 9.635 1.00 96.38 155 ALA A O 1
ATOM 1199 N N . ASP A 1 156 ? -8.595 1.435 10.389 1.00 95.88 156 ASP A N 1
ATOM 1200 C CA . ASP A 1 156 ? -8.751 1.793 11.799 1.00 95.88 156 ASP A CA 1
ATOM 1201 C C . ASP A 1 156 ? -7.385 2.071 12.445 1.00 95.88 156 ASP A C 1
ATOM 1203 O O . ASP A 1 156 ? -7.165 3.126 13.040 1.00 95.88 156 ASP A O 1
ATOM 1207 N N . TYR A 1 157 ? -6.457 1.117 12.322 1.00 95.31 157 TYR A N 1
ATOM 1208 C CA . TYR A 1 157 ? -5.094 1.188 12.861 1.00 95.31 157 TYR A CA 1
ATOM 1209 C C . TYR A 1 157 ? -4.188 0.124 12.224 1.00 95.31 157 TYR A C 1
ATOM 1211 O O . TYR A 1 157 ? -4.663 -0.845 11.629 1.00 95.31 157 TYR A O 1
ATOM 1219 N N . SER A 1 158 ? -2.866 0.275 12.352 1.00 96.31 158 SER A N 1
ATOM 1220 C CA . SER A 1 158 ? -1.910 -0.748 11.905 1.00 96.31 158 SER A CA 1
ATOM 1221 C C . SER A 1 158 ? -1.644 -1.813 12.973 1.00 96.31 158 SER A C 1
ATOM 1223 O O . SER A 1 158 ? -1.801 -1.575 14.174 1.00 96.31 158 SER A O 1
ATOM 1225 N N . LEU A 1 159 ? -1.150 -2.987 12.563 1.00 96.50 159 LEU A N 1
ATOM 1226 C CA . LEU A 1 159 ? -0.667 -3.999 13.509 1.00 96.50 159 LEU A CA 1
ATOM 1227 C C . LEU A 1 159 ? 0.490 -3.450 14.364 1.00 96.50 159 LEU A C 1
ATOM 1229 O O . LEU A 1 159 ? 0.605 -3.786 15.543 1.00 96.50 159 LEU A O 1
ATOM 1233 N N . LYS A 1 160 ? 1.322 -2.556 13.811 1.00 95.88 160 LYS A N 1
ATOM 1234 C CA . LYS A 1 160 ? 2.351 -1.835 14.577 1.00 95.88 160 LYS A CA 1
ATOM 1235 C C . LYS A 1 160 ? 1.742 -1.030 15.730 1.00 95.88 160 LYS A C 1
ATOM 1237 O O . LYS A 1 160 ? 2.281 -1.088 16.835 1.00 95.88 160 LYS A O 1
ATOM 1242 N N . ASP A 1 161 ? 0.643 -0.317 15.490 1.00 95.69 161 ASP A N 1
ATOM 1243 C CA . ASP A 1 161 ? -0.030 0.493 16.514 1.00 95.69 161 ASP A CA 1
ATOM 1244 C C . ASP A 1 161 ? -0.628 -0.394 17.608 1.00 95.69 161 ASP A C 1
ATOM 1246 O O . ASP A 1 161 ? -0.419 -0.135 18.794 1.00 95.69 161 ASP A O 1
ATOM 1250 N N . LEU A 1 162 ? -1.278 -1.498 17.217 1.00 95.44 162 LEU A N 1
ATOM 1251 C CA . LEU A 1 162 ? -1.821 -2.490 18.149 1.00 95.44 162 LEU A CA 1
ATOM 1252 C C . LEU A 1 162 ? -0.725 -3.056 19.066 1.00 95.44 162 LEU A C 1
ATOM 1254 O O . LEU A 1 162 ? -0.842 -3.026 20.293 1.00 95.44 162 LEU A O 1
ATOM 1258 N N . LEU A 1 163 ? 0.375 -3.539 18.481 1.00 95.62 163 LEU A N 1
ATOM 1259 C CA . LEU A 1 163 ? 1.502 -4.090 19.240 1.00 95.62 163 LEU A CA 1
ATOM 1260 C C . LEU A 1 163 ? 2.181 -3.024 20.115 1.00 95.62 163 LEU A C 1
ATOM 1262 O O . LEU A 1 163 ? 2.617 -3.323 21.230 1.00 95.62 163 LEU A O 1
ATOM 1266 N N . GLY A 1 164 ? 2.261 -1.784 19.626 1.00 96.31 164 GLY A N 1
ATOM 1267 C CA . GLY A 1 164 ? 2.776 -0.636 20.366 1.00 96.31 164 GLY A CA 1
ATOM 1268 C C . GLY A 1 164 ? 1.938 -0.325 21.605 1.00 96.31 164 GLY A C 1
ATOM 1269 O O . GLY A 1 164 ? 2.489 -0.236 22.701 1.00 96.31 164 GLY A O 1
ATOM 1270 N N . ALA A 1 165 ? 0.614 -0.248 21.460 1.00 95.62 165 ALA A N 1
ATOM 1271 C CA . ALA A 1 165 ? -0.309 0.027 22.559 1.00 95.62 165 ALA A CA 1
ATOM 1272 C C . ALA A 1 165 ? -0.226 -1.033 23.671 1.00 95.62 165 ALA A C 1
ATOM 1274 O O . ALA A 1 165 ? -0.119 -0.688 24.850 1.00 95.62 165 ALA A O 1
ATOM 1275 N N . HIS A 1 166 ? -0.188 -2.322 23.307 1.00 95.56 166 HIS A N 1
ATOM 1276 C CA . HIS A 1 166 ? 0.001 -3.408 24.276 1.00 95.56 166 HIS A CA 1
ATOM 1277 C C . HIS A 1 166 ? 1.338 -3.283 25.014 1.00 95.56 166 HIS A C 1
ATOM 1279 O O . HIS A 1 166 ? 1.370 -3.353 26.244 1.00 95.56 166 HIS A O 1
ATOM 1285 N N . ARG A 1 167 ? 2.431 -3.023 24.283 1.00 95.50 167 ARG A N 1
ATOM 1286 C CA . ARG A 1 167 ? 3.762 -2.831 24.873 1.00 95.50 167 ARG A CA 1
ATOM 1287 C C . ARG A 1 167 ? 3.794 -1.653 25.847 1.00 95.50 167 ARG A C 1
ATOM 1289 O O . ARG A 1 167 ? 4.319 -1.811 26.944 1.00 95.50 167 ARG A O 1
ATOM 1296 N N . CYS A 1 168 ? 3.224 -0.504 25.477 1.00 96.06 168 CYS A N 1
ATOM 1297 C CA . CYS A 1 168 ? 3.142 0.677 26.344 1.00 96.06 168 CYS A CA 1
ATOM 1298 C C . CYS A 1 168 ? 2.346 0.406 27.626 1.00 96.06 168 CYS A C 1
ATOM 1300 O O . CYS A 1 168 ? 2.689 0.930 28.679 1.00 96.06 168 CYS A O 1
ATOM 1302 N N . ALA A 1 169 ? 1.329 -0.454 27.558 1.00 96.31 169 ALA A N 1
ATOM 1303 C CA . ALA A 1 169 ? 0.566 -0.893 28.722 1.00 96.31 169 ALA A CA 1
ATOM 1304 C C . ALA A 1 169 ? 1.257 -2.007 29.539 1.00 96.31 169 ALA A C 1
ATOM 1306 O O . ALA A 1 169 ? 0.656 -2.517 30.484 1.00 96.31 169 ALA A O 1
ATOM 1307 N N . GLY A 1 170 ? 2.468 -2.443 29.166 1.00 96.12 170 GLY A N 1
ATOM 1308 C CA . GLY A 1 170 ? 3.154 -3.578 29.796 1.00 96.12 170 GLY A CA 1
ATOM 1309 C C . GLY A 1 170 ? 2.461 -4.926 29.559 1.00 96.12 170 GLY A C 1
ATOM 1310 O O . GLY A 1 170 ? 2.680 -5.881 30.302 1.00 96.12 170 GLY A O 1
ATOM 1311 N N . LYS A 1 171 ? 1.600 -5.013 28.541 1.00 95.31 171 LYS A N 1
ATOM 1312 C CA . LYS A 1 171 ? 0.784 -6.188 28.222 1.00 95.31 171 LYS A CA 1
ATOM 1313 C C . LYS A 1 171 ? 1.309 -6.896 26.977 1.00 95.31 171 LYS A C 1
ATOM 1315 O O . LYS A 1 171 ? 1.919 -6.300 26.092 1.00 95.31 171 LYS A O 1
ATOM 1320 N N . ARG A 1 172 ? 1.024 -8.193 26.885 1.00 94.06 172 ARG A N 1
ATOM 1321 C CA . ARG A 1 172 ? 1.158 -8.966 25.642 1.00 94.06 172 ARG A CA 1
ATOM 1322 C C . ARG A 1 172 ? -0.172 -8.966 24.895 1.00 94.06 172 ARG A C 1
ATOM 1324 O O . ARG A 1 172 ? -1.213 -8.668 25.486 1.00 94.06 172 ARG A O 1
ATOM 1331 N N . LEU A 1 173 ? -0.133 -9.289 23.607 1.00 93.62 173 LEU A N 1
ATOM 1332 C CA . LEU A 1 173 ? -1.351 -9.592 22.865 1.00 93.62 173 LEU A CA 1
ATOM 1333 C C . LEU A 1 173 ? -1.939 -10.908 23.421 1.00 93.62 173 LEU A C 1
ATOM 1335 O O . LEU A 1 173 ? -1.174 -11.863 23.594 1.00 93.62 173 LEU A O 1
ATOM 1339 N N . PRO A 1 174 ? -3.245 -10.975 23.741 1.00 95.25 174 PRO A N 1
ATOM 1340 C CA . PRO A 1 174 ? -3.893 -12.219 24.145 1.00 95.25 174 PRO A CA 1
ATOM 1341 C C . PRO A 1 174 ? -3.704 -13.313 23.095 1.00 95.25 174 PRO A C 1
ATOM 1343 O O . PRO A 1 174 ? -3.611 -13.023 21.900 1.00 95.25 174 PRO A O 1
ATOM 1346 N N . ARG A 1 175 ? -3.660 -14.575 23.530 1.00 95.94 175 ARG A N 1
ATOM 1347 C CA . ARG A 1 175 ? -3.373 -15.714 22.647 1.00 95.94 175 ARG A CA 1
ATOM 1348 C C . ARG A 1 175 ? -4.397 -15.824 21.519 1.00 95.94 175 ARG A C 1
ATOM 1350 O O . ARG A 1 175 ? -4.028 -16.061 20.376 1.00 95.94 175 ARG A O 1
ATOM 1357 N N . GLU A 1 176 ? -5.666 -15.620 21.838 1.00 95.25 176 GLU A N 1
ATOM 1358 C CA . GLU A 1 176 ? -6.786 -15.671 20.902 1.00 95.25 176 GLU A CA 1
ATOM 1359 C C . GLU A 1 176 ? -6.644 -14.581 19.833 1.00 95.25 176 GLU A C 1
ATOM 1361 O O . GLU A 1 176 ? -6.737 -14.862 18.642 1.00 95.25 176 GLU A O 1
ATOM 1366 N N . ALA A 1 177 ? -6.317 -13.353 20.246 1.00 93.19 177 ALA A N 1
ATOM 1367 C CA . ALA A 1 177 ? -6.068 -12.248 19.324 1.00 93.19 177 ALA A CA 1
ATOM 1368 C C . ALA A 1 177 ? -4.832 -12.501 18.443 1.00 93.19 177 ALA A C 1
ATOM 1370 O O . ALA A 1 177 ? -4.858 -12.209 17.251 1.00 93.19 177 ALA A O 1
ATOM 1371 N N . ALA A 1 178 ? -3.769 -13.092 18.999 1.00 94.50 178 ALA A N 1
ATOM 1372 C CA . ALA A 1 178 ? -2.582 -13.467 18.234 1.00 94.50 178 ALA A CA 1
ATOM 1373 C C . ALA A 1 178 ? -2.890 -14.520 17.157 1.00 94.50 178 ALA A C 1
ATOM 1375 O O . ALA A 1 178 ? -2.404 -14.392 16.036 1.00 94.50 178 ALA A O 1
ATOM 1376 N N . HIS A 1 179 ? -3.729 -15.516 17.463 1.00 94.69 179 HIS A N 1
ATOM 1377 C CA . HIS A 1 179 ? -4.181 -16.513 16.484 1.00 94.69 179 HIS A CA 1
ATOM 1378 C C . HIS A 1 179 ? -4.993 -15.891 15.348 1.00 94.69 179 HIS A C 1
ATOM 1380 O O . HIS A 1 179 ? -4.759 -16.220 14.188 1.00 94.69 179 HIS A O 1
ATOM 1386 N N . VAL A 1 180 ? -5.908 -14.968 15.664 1.00 93.12 180 VAL A N 1
ATOM 1387 C CA . VAL A 1 180 ? -6.703 -14.257 14.647 1.00 93.12 180 VAL A CA 1
ATOM 1388 C C . VAL A 1 180 ? -5.797 -13.436 13.728 1.00 93.12 180 VAL A C 1
ATOM 1390 O O . VAL A 1 180 ? -5.863 -13.588 12.510 1.00 93.12 180 VAL A O 1
ATOM 1393 N N . VAL A 1 181 ? -4.898 -12.634 14.308 1.00 94.12 181 VAL A N 1
ATOM 1394 C CA . VAL A 1 181 ? -3.933 -11.811 13.560 1.00 94.12 181 VAL A CA 1
ATOM 1395 C C . VAL A 1 181 ? -3.037 -12.672 12.669 1.00 94.12 181 VAL A C 1
ATOM 1397 O O . VAL A 1 181 ? -2.847 -12.347 11.498 1.00 94.12 181 VAL A O 1
ATOM 1400 N N . ALA A 1 182 ? -2.510 -13.783 13.192 1.00 93.69 182 ALA A N 1
ATOM 1401 C CA . ALA A 1 182 ? -1.671 -14.696 12.420 1.00 93.69 182 ALA A CA 1
ATOM 1402 C C . ALA A 1 182 ? -2.447 -15.335 11.258 1.00 93.69 182 ALA A C 1
ATOM 1404 O O . ALA A 1 182 ? -1.938 -15.395 10.141 1.00 93.69 182 ALA A O 1
ATOM 1405 N N . GLY A 1 183 ? -3.689 -15.763 11.496 1.00 92.31 183 GLY A N 1
ATOM 1406 C CA . GLY A 1 183 ? -4.547 -16.334 10.460 1.00 92.31 183 GLY A CA 1
ATOM 1407 C C . GLY A 1 183 ? -4.879 -15.344 9.340 1.00 92.31 183 GLY A C 1
ATOM 1408 O O . GLY A 1 183 ? -4.823 -15.714 8.168 1.00 92.31 183 GLY A O 1
ATOM 1409 N N . ASP A 1 184 ? -5.197 -14.091 9.679 1.00 93.50 184 ASP A N 1
ATOM 1410 C CA . ASP A 1 184 ? -5.438 -13.033 8.687 1.00 93.50 184 ASP A CA 1
ATOM 1411 C C . ASP A 1 184 ? -4.175 -12.732 7.867 1.00 93.50 184 ASP A C 1
ATOM 1413 O O . ASP A 1 184 ? -4.232 -12.675 6.638 1.00 93.50 184 ASP A O 1
ATOM 1417 N N . MET A 1 185 ? -3.023 -12.606 8.534 1.00 94.06 185 MET A N 1
ATOM 1418 C CA . MET A 1 185 ? -1.738 -12.350 7.880 1.00 94.06 185 MET A CA 1
ATOM 1419 C C . MET A 1 185 ? -1.368 -13.467 6.899 1.00 94.06 185 MET A C 1
ATOM 1421 O O . MET A 1 185 ? -1.024 -13.185 5.752 1.00 94.06 185 MET A O 1
ATOM 1425 N N . LEU A 1 186 ? -1.499 -14.731 7.316 1.00 92.31 186 LEU A N 1
ATOM 1426 C CA . LEU A 1 186 ? -1.231 -15.887 6.458 1.00 92.31 186 LEU A CA 1
ATOM 1427 C C . LEU A 1 186 ? -2.159 -15.916 5.241 1.00 92.31 186 LEU A C 1
ATOM 1429 O O . LEU A 1 186 ? -1.685 -16.143 4.131 1.00 92.31 186 LEU A O 1
ATOM 1433 N N . ARG A 1 187 ? -3.458 -15.634 5.413 1.00 91.38 187 ARG A N 1
ATOM 1434 C CA . ARG A 1 187 ? -4.407 -15.559 4.289 1.00 91.38 187 ARG A CA 1
ATOM 1435 C C . ARG A 1 187 ? -4.052 -14.440 3.308 1.00 91.38 187 ARG A C 1
ATOM 1437 O O . ARG A 1 187 ? -4.091 -14.671 2.101 1.00 91.38 187 ARG A O 1
ATOM 1444 N N . ALA A 1 188 ? -3.673 -13.262 3.802 1.00 93.44 188 ALA A N 1
ATOM 1445 C CA . ALA A 1 188 ? -3.280 -12.141 2.950 1.00 93.44 188 ALA A CA 1
ATOM 1446 C C . ALA A 1 188 ? -1.993 -12.433 2.160 1.00 93.44 188 ALA A C 1
ATOM 1448 O O . ALA A 1 188 ? -1.964 -12.252 0.942 1.00 93.44 188 ALA A O 1
ATOM 1449 N N . VAL A 1 189 ? -0.949 -12.940 2.823 1.00 94.06 189 VAL A N 1
ATOM 1450 C CA . VAL A 1 189 ? 0.336 -13.260 2.176 1.00 94.06 189 VAL A CA 1
ATOM 1451 C C . VAL A 1 189 ? 0.188 -14.434 1.205 1.00 94.06 189 VAL A C 1
ATOM 1453 O O . VAL A 1 189 ? 0.615 -14.338 0.056 1.00 94.06 189 VAL A O 1
ATOM 1456 N N . ALA A 1 190 ? -0.498 -15.508 1.601 1.00 91.50 190 ALA A N 1
ATOM 1457 C CA . ALA A 1 190 ? -0.724 -16.646 0.715 1.00 91.50 190 ALA A CA 1
ATOM 1458 C C . ALA A 1 190 ? -1.584 -16.264 -0.502 1.00 91.50 190 ALA A C 1
ATOM 1460 O O . ALA A 1 190 ? -1.297 -16.693 -1.619 1.00 91.50 190 ALA A O 1
ATOM 1461 N N . GLY A 1 191 ? -2.591 -15.400 -0.324 1.00 91.06 191 GLY A N 1
ATOM 1462 C CA . GLY A 1 191 ? -3.373 -14.857 -1.436 1.00 91.06 191 GLY A CA 1
ATOM 1463 C C . GLY A 1 191 ? -2.534 -14.009 -2.403 1.00 91.06 191 GLY A C 1
ATOM 1464 O O . GLY A 1 191 ? -2.730 -14.088 -3.617 1.00 91.06 191 GLY A O 1
ATOM 1465 N N . LEU A 1 192 ? -1.582 -13.219 -1.888 1.00 93.81 192 LEU A N 1
ATOM 1466 C CA . LEU A 1 192 ? -0.659 -12.421 -2.703 1.00 93.81 192 LEU A CA 1
ATOM 1467 C C . LEU A 1 192 ? 0.226 -13.339 -3.556 1.00 93.81 192 LEU A C 1
ATOM 1469 O O . LEU A 1 192 ? 0.354 -13.140 -4.767 1.00 93.81 192 LEU A O 1
ATOM 1473 N N . HIS A 1 193 ? 0.782 -14.380 -2.932 1.00 93.88 193 HIS A N 1
ATOM 1474 C CA . HIS A 1 193 ? 1.632 -15.369 -3.595 1.00 93.88 193 HIS A CA 1
ATOM 1475 C C . HIS A 1 193 ? 0.861 -16.190 -4.626 1.00 93.88 193 HIS A C 1
ATOM 1477 O O . HIS A 1 193 ? 1.365 -16.414 -5.725 1.00 93.88 193 HIS A O 1
ATOM 1483 N N . ALA A 1 194 ? -0.382 -16.577 -4.325 1.00 90.06 194 ALA A N 1
ATOM 1484 C CA . ALA A 1 194 ? -1.264 -17.263 -5.270 1.00 90.06 194 ALA A CA 1
ATOM 1485 C C . ALA A 1 194 ? -1.533 -16.422 -6.529 1.00 90.06 194 ALA A C 1
ATOM 1487 O O . ALA A 1 194 ? -1.701 -16.973 -7.614 1.00 90.06 194 ALA A O 1
ATOM 1488 N N . LYS A 1 195 ? -1.513 -15.088 -6.409 1.00 90.88 195 LYS A N 1
ATOM 1489 C CA . LYS A 1 195 ? -1.603 -14.143 -7.534 1.00 90.88 195 LYS A CA 1
ATOM 1490 C C . LYS A 1 195 ? -0.265 -13.876 -8.235 1.00 90.88 195 LYS A C 1
ATOM 1492 O O . LYS A 1 195 ? -0.211 -13.065 -9.156 1.00 90.88 195 LYS A O 1
ATOM 1497 N N . GLY A 1 196 ? 0.805 -14.563 -7.834 1.00 92.81 196 GLY A N 1
ATOM 1498 C CA . GLY A 1 196 ? 2.117 -14.496 -8.473 1.00 92.81 196 GLY A CA 1
ATOM 1499 C C . GLY A 1 196 ? 2.942 -13.267 -8.096 1.00 92.81 196 GLY A C 1
ATOM 1500 O O . GLY A 1 196 ? 3.857 -12.913 -8.841 1.00 92.81 196 GLY A O 1
ATOM 1501 N N . PHE A 1 197 ? 2.641 -12.612 -6.973 1.00 95.56 197 PHE A N 1
ATOM 1502 C CA . PHE A 1 197 ? 3.412 -11.474 -6.471 1.00 95.56 197 PHE A CA 1
ATOM 1503 C C . PHE A 1 197 ? 4.201 -11.829 -5.215 1.00 95.56 197 PHE A C 1
ATOM 1505 O O . PHE A 1 197 ? 3.817 -12.715 -4.462 1.00 95.56 197 PHE A O 1
ATOM 1512 N N . VAL A 1 198 ? 5.287 -11.096 -4.992 1.00 96.38 198 VAL A N 1
ATOM 1513 C CA . VAL A 1 198 ? 6.095 -11.094 -3.769 1.00 96.38 198 VAL A CA 1
ATOM 1514 C C . VAL A 1 198 ? 6.124 -9.657 -3.258 1.00 96.38 198 VAL A C 1
ATOM 1516 O O . VAL A 1 198 ? 6.363 -8.732 -4.041 1.00 96.38 198 VAL A O 1
ATOM 1519 N N . HIS A 1 199 ? 5.837 -9.454 -1.974 1.00 96.25 199 HIS A N 1
ATOM 1520 C CA . HIS A 1 199 ? 5.691 -8.125 -1.386 1.00 96.25 199 HIS A CA 1
ATOM 1521 C C . HIS A 1 199 ? 7.026 -7.415 -1.183 1.00 96.25 199 HIS A C 1
ATOM 1523 O O . HIS A 1 199 ? 7.099 -6.206 -1.396 1.00 96.25 199 HIS A O 1
ATOM 1529 N N . MET A 1 200 ? 8.060 -8.153 -0.766 1.00 94.75 200 MET A N 1
ATOM 1530 C CA . MET A 1 200 ? 9.426 -7.673 -0.491 1.00 94.75 200 MET A CA 1
ATOM 1531 C C . MET A 1 200 ? 9.589 -6.788 0.762 1.00 94.75 200 MET A C 1
ATOM 1533 O O . MET A 1 200 ? 10.703 -6.363 1.065 1.00 94.75 200 MET A O 1
ATOM 1537 N N . ASP A 1 201 ? 8.512 -6.497 1.499 1.00 95.00 201 ASP A N 1
ATOM 1538 C CA . ASP A 1 201 ? 8.542 -5.599 2.670 1.00 95.00 201 ASP A CA 1
ATOM 1539 C C . ASP A 1 201 ? 7.386 -5.879 3.647 1.00 95.00 201 ASP A C 1
ATOM 1541 O O . ASP A 1 201 ? 6.672 -4.967 4.079 1.00 95.00 201 ASP A O 1
ATOM 1545 N N . ILE A 1 202 ? 7.147 -7.157 3.962 1.00 96.38 202 ILE A N 1
ATOM 1546 C CA . ILE A 1 202 ? 6.162 -7.528 4.983 1.00 96.38 202 ILE A CA 1
ATOM 1547 C C . ILE A 1 202 ? 6.671 -7.056 6.349 1.00 96.38 202 ILE A C 1
ATOM 1549 O O . ILE A 1 202 ? 7.804 -7.314 6.746 1.00 96.38 202 ILE A O 1
ATOM 1553 N N . LYS A 1 203 ? 5.831 -6.296 7.056 1.00 95.31 203 LYS A N 1
ATOM 1554 C CA . LYS A 1 203 ? 6.108 -5.774 8.400 1.00 95.31 203 LYS A CA 1
ATOM 1555 C C . LYS A 1 203 ? 4.814 -5.304 9.068 1.00 95.31 203 LYS A C 1
ATOM 1557 O O . LYS A 1 203 ? 3.859 -4.964 8.365 1.00 95.31 203 LYS A O 1
ATOM 1562 N N . PRO A 1 204 ? 4.777 -5.149 10.405 1.00 96.31 204 PRO A N 1
ATOM 1563 C CA . PRO A 1 204 ? 3.563 -4.749 11.121 1.00 96.31 204 PRO A CA 1
ATOM 1564 C C . PRO A 1 204 ? 2.925 -3.421 10.681 1.00 96.31 204 PRO A C 1
ATOM 1566 O O . PRO A 1 204 ? 1.738 -3.225 10.904 1.00 96.31 204 PRO A O 1
ATOM 1569 N N . SER A 1 205 ? 3.666 -2.484 10.078 1.00 94.19 205 SER A N 1
ATOM 1570 C CA . SER A 1 205 ? 3.070 -1.232 9.576 1.00 94.19 205 SER A CA 1
ATOM 1571 C C . SER A 1 205 ? 2.382 -1.370 8.215 1.00 94.19 205 SER A C 1
ATOM 1573 O O . SER A 1 205 ? 1.624 -0.481 7.849 1.00 94.19 205 SER A O 1
ATOM 1575 N N . ASN A 1 206 ? 2.646 -2.453 7.476 1.00 95.44 206 ASN A N 1
ATOM 1576 C CA . ASN A 1 206 ? 2.045 -2.724 6.163 1.00 95.44 206 ASN A CA 1
ATOM 1577 C C . ASN A 1 206 ? 0.819 -3.651 6.267 1.00 95.44 206 ASN A C 1
ATOM 1579 O O . ASN A 1 206 ? 0.186 -3.966 5.260 1.00 95.44 206 ASN A O 1
ATOM 1583 N N . LEU A 1 207 ? 0.475 -4.049 7.495 1.00 96.38 207 LEU A N 1
ATOM 1584 C CA . LEU A 1 207 ? -0.720 -4.799 7.851 1.00 96.38 207 LEU A CA 1
ATOM 1585 C C . LEU A 1 207 ? -1.633 -3.879 8.660 1.00 96.38 207 LEU A C 1
ATOM 1587 O O . LEU A 1 207 ? -1.241 -3.374 9.716 1.00 96.38 207 LEU A O 1
ATOM 1591 N N . MET A 1 208 ? -2.837 -3.641 8.158 1.00 96.94 208 MET A N 1
ATOM 1592 C CA . MET A 1 208 ? -3.794 -2.718 8.762 1.00 96.94 208 MET A CA 1
ATOM 1593 C C . MET A 1 208 ? -5.119 -3.399 9.053 1.00 96.94 208 MET A C 1
ATOM 1595 O O . MET A 1 208 ? -5.539 -4.288 8.321 1.00 96.94 208 MET A O 1
ATOM 1599 N N . VAL A 1 209 ? -5.766 -2.974 10.131 1.00 96.19 209 VAL A N 1
ATOM 1600 C CA . VAL A 1 209 ? -7.071 -3.473 10.548 1.00 96.19 209 VAL A CA 1
ATOM 1601 C C . VAL A 1 209 ? -8.165 -2.592 9.956 1.00 96.19 209 VAL A C 1
ATOM 1603 O O . VAL A 1 209 ? -8.105 -1.367 10.047 1.00 96.19 209 VAL A O 1
ATOM 1606 N N . PHE A 1 210 ? -9.158 -3.242 9.360 1.00 95.38 210 PHE A N 1
ATOM 1607 C CA . PHE A 1 210 ? -10.365 -2.646 8.806 1.00 95.38 210 PHE A CA 1
ATOM 1608 C C . PHE A 1 210 ? -11.557 -3.413 9.363 1.00 95.38 210 PHE A C 1
ATOM 1610 O O . PHE A 1 210 ? -11.717 -4.601 9.065 1.00 95.38 210 PHE A O 1
ATOM 1617 N N . ASN A 1 211 ? -12.386 -2.765 10.181 1.00 91.88 211 ASN A N 1
ATOM 1618 C CA . ASN A 1 211 ? -13.574 -3.380 10.778 1.00 91.88 211 ASN A CA 1
ATOM 1619 C C . ASN A 1 211 ? -13.255 -4.727 11.461 1.00 91.88 211 ASN A C 1
ATOM 1621 O O . ASN A 1 211 ? -13.970 -5.716 11.302 1.00 91.88 211 ASN A O 1
ATOM 1625 N N . GLY A 1 212 ? -12.128 -4.782 12.180 1.00 90.44 212 GLY A N 1
ATOM 1626 C CA . GLY A 1 212 ? -11.672 -5.974 12.903 1.00 90.44 212 GLY A CA 1
ATOM 1627 C C . GLY A 1 212 ? -10.978 -7.055 12.063 1.00 90.44 212 GLY A C 1
ATOM 1628 O O . GLY A 1 212 ? -10.594 -8.074 12.630 1.00 90.44 212 GLY A O 1
ATOM 1629 N N . ARG A 1 213 ? -10.778 -6.851 10.753 1.00 91.06 213 ARG A N 1
ATOM 1630 C CA . ARG A 1 213 ? -10.021 -7.767 9.879 1.00 91.06 213 ARG A CA 1
ATOM 1631 C C . ARG A 1 213 ? -8.701 -7.157 9.448 1.00 91.06 213 ARG A C 1
ATOM 1633 O O . ARG A 1 213 ? -8.662 -5.995 9.050 1.00 91.06 213 ARG A O 1
ATOM 1640 N N . LEU A 1 214 ? -7.629 -7.938 9.490 1.00 95.56 214 LEU A N 1
ATOM 1641 C CA . LEU A 1 214 ? -6.315 -7.485 9.050 1.00 95.56 214 LEU A CA 1
ATOM 1642 C C . LEU A 1 214 ? -6.134 -7.704 7.541 1.00 95.56 214 LEU A C 1
ATOM 1644 O O . LEU A 1 214 ? -6.335 -8.801 7.025 1.00 95.56 214 LEU A O 1
ATOM 1648 N N . LYS A 1 215 ? -5.733 -6.639 6.843 1.00 96.06 215 LYS A N 1
ATOM 1649 C CA . LYS A 1 215 ? -5.479 -6.606 5.400 1.00 96.06 215 LYS A CA 1
ATOM 1650 C C . LYS A 1 215 ? -4.078 -6.085 5.091 1.00 96.06 215 LYS A C 1
ATOM 1652 O O . LYS A 1 215 ? -3.508 -5.289 5.842 1.00 96.06 215 LYS A O 1
ATOM 1657 N N . LEU A 1 216 ? -3.558 -6.491 3.938 1.00 95.44 216 LEU A N 1
ATOM 1658 C CA . LEU A 1 216 ? -2.303 -5.992 3.373 1.00 95.44 216 LEU A CA 1
ATOM 1659 C C . LEU A 1 216 ? -2.552 -4.718 2.547 1.00 95.44 216 LEU A C 1
ATOM 1661 O O . LEU A 1 216 ? -3.495 -4.684 1.749 1.00 95.44 216 LEU A O 1
ATOM 1665 N N . ILE A 1 217 ? -1.723 -3.680 2.733 1.00 90.25 217 ILE A N 1
ATOM 1666 C CA . ILE A 1 217 ? -1.943 -2.357 2.111 1.00 90.25 217 ILE A CA 1
ATOM 1667 C C . ILE A 1 217 ? -0.868 -1.923 1.089 1.00 90.25 217 ILE A C 1
ATOM 1669 O O . ILE A 1 217 ? -1.210 -1.443 0.007 1.00 90.25 217 ILE A O 1
ATOM 1673 N N . ASP A 1 218 ? 0.426 -2.049 1.395 1.00 90.69 218 ASP A N 1
ATOM 1674 C CA . ASP A 1 218 ? 1.485 -1.271 0.728 1.00 90.69 218 ASP A CA 1
ATOM 1675 C C . ASP A 1 218 ? 2.169 -2.006 -0.431 1.00 90.69 218 ASP A C 1
ATOM 1677 O O . ASP A 1 218 ? 3.237 -2.592 -0.293 1.00 90.69 218 ASP A O 1
ATOM 1681 N N . THR A 1 219 ? 1.565 -1.947 -1.615 1.00 92.62 219 THR A N 1
ATOM 1682 C CA . THR A 1 219 ? 1.997 -2.755 -2.764 1.00 92.62 219 THR A CA 1
ATOM 1683 C C . THR A 1 219 ? 2.923 -2.042 -3.756 1.00 92.62 219 THR A C 1
ATOM 1685 O O . THR A 1 219 ? 3.182 -2.562 -4.842 1.00 92.62 219 THR A O 1
ATOM 1688 N N . ASP A 1 220 ? 3.473 -0.870 -3.414 1.00 90.44 220 ASP A N 1
ATOM 1689 C CA . ASP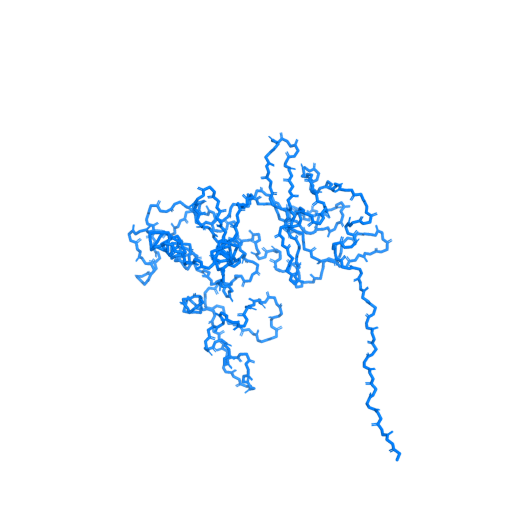 A 1 220 ? 4.365 -0.124 -4.324 1.00 90.44 220 ASP A CA 1
ATOM 1690 C C . ASP A 1 220 ? 5.761 -0.756 -4.505 1.00 90.44 220 ASP A C 1
ATOM 1692 O O . ASP A 1 220 ? 6.470 -0.465 -5.475 1.00 90.44 220 ASP A O 1
ATOM 1696 N N . GLY A 1 221 ? 6.140 -1.661 -3.599 1.00 90.56 221 GLY A N 1
ATOM 1697 C CA . GLY A 1 221 ? 7.343 -2.491 -3.687 1.00 90.56 221 GLY A CA 1
ATOM 1698 C C . GLY A 1 221 ? 7.109 -3.882 -4.283 1.00 90.56 221 GLY A C 1
ATOM 1699 O O . GLY A 1 221 ? 8.084 -4.573 -4.568 1.00 90.56 221 GLY A O 1
ATOM 1700 N N . CYS A 1 222 ? 5.850 -4.286 -4.497 1.00 94.25 222 CYS A N 1
ATOM 1701 C CA . CYS A 1 222 ? 5.510 -5.639 -4.942 1.00 94.25 222 CYS A CA 1
ATOM 1702 C C . CYS A 1 222 ? 6.039 -5.933 -6.351 1.00 94.25 222 CYS A C 1
ATOM 1704 O O . CYS A 1 222 ? 5.853 -5.150 -7.284 1.00 94.25 222 CYS A O 1
ATOM 1706 N N . VAL A 1 223 ? 6.617 -7.114 -6.539 1.00 94.88 223 VAL A N 1
ATOM 1707 C CA . VAL A 1 223 ? 7.125 -7.581 -7.837 1.00 94.88 223 VAL A CA 1
ATOM 1708 C C . VAL A 1 223 ? 6.538 -8.943 -8.182 1.00 94.88 223 VAL A C 1
ATOM 1710 O O . VAL A 1 223 ? 6.026 -9.643 -7.311 1.00 94.88 223 VAL A O 1
ATOM 1713 N N . LYS A 1 224 ? 6.585 -9.334 -9.459 1.00 95.12 224 LYS A N 1
ATOM 1714 C CA . LYS A 1 224 ? 6.176 -10.688 -9.855 1.00 95.12 224 LYS A CA 1
ATOM 1715 C C . LYS A 1 224 ? 7.180 -11.710 -9.327 1.00 95.12 224 LYS A C 1
ATOM 1717 O O . LYS A 1 224 ? 8.387 -11.462 -9.381 1.00 95.12 224 LYS A O 1
ATOM 1722 N N . ALA A 1 225 ? 6.697 -12.861 -8.874 1.00 94.81 225 ALA A N 1
ATOM 1723 C CA . ALA A 1 225 ? 7.556 -13.983 -8.520 1.00 94.81 225 ALA A CA 1
ATOM 1724 C C . ALA A 1 225 ? 8.456 -14.373 -9.711 1.00 94.81 225 ALA A C 1
ATOM 1726 O O . ALA A 1 225 ? 8.016 -14.341 -10.861 1.00 94.81 225 ALA A O 1
ATOM 1727 N N . GLY A 1 226 ? 9.724 -14.683 -9.436 1.00 94.75 226 GLY A N 1
ATOM 1728 C CA . GLY A 1 226 ? 10.756 -14.948 -10.447 1.00 94.75 226 GLY A CA 1
ATOM 1729 C C . GLY A 1 226 ? 11.394 -13.693 -11.056 1.00 94.75 226 GLY A C 1
ATOM 1730 O O . GLY A 1 226 ? 12.301 -13.802 -11.876 1.00 94.75 226 GLY A O 1
ATOM 1731 N N . THR A 1 227 ? 10.967 -12.482 -10.672 1.00 94.94 227 THR A N 1
ATOM 1732 C CA . THR A 1 227 ? 11.649 -11.254 -11.115 1.00 94.94 227 THR A CA 1
ATOM 1733 C C . THR A 1 227 ? 13.059 -11.215 -10.535 1.00 94.94 227 THR A C 1
ATOM 1735 O O . THR A 1 227 ? 13.223 -11.223 -9.315 1.00 94.94 227 THR A O 1
ATOM 1738 N N . VAL A 1 228 ? 14.074 -11.121 -11.395 1.00 94.25 228 VAL A N 1
ATOM 1739 C CA . VAL A 1 228 ? 15.462 -10.915 -10.968 1.00 94.25 228 VAL A CA 1
ATOM 1740 C C . VAL A 1 228 ? 15.620 -9.503 -10.407 1.00 94.25 228 VAL A C 1
ATOM 1742 O O . VAL A 1 228 ? 15.425 -8.511 -11.110 1.00 94.25 228 VAL A O 1
ATOM 1745 N N . VAL A 1 229 ? 15.994 -9.412 -9.135 1.00 91.38 229 VAL A N 1
ATOM 1746 C CA . VAL A 1 229 ? 16.200 -8.151 -8.429 1.00 91.38 229 VAL A CA 1
ATOM 1747 C C . VAL A 1 229 ? 17.609 -7.629 -8.692 1.00 91.38 229 VAL A C 1
ATOM 1749 O O . VAL A 1 229 ? 18.605 -8.332 -8.510 1.00 91.38 229 VAL A O 1
ATOM 1752 N N . SER A 1 230 ? 17.700 -6.358 -9.085 1.00 88.31 230 SER A N 1
ATOM 1753 C CA . SER A 1 230 ? 18.965 -5.640 -9.240 1.00 88.31 230 SER A CA 1
ATOM 1754 C C . SER A 1 230 ? 19.232 -4.744 -8.035 1.00 88.31 230 SER A C 1
ATOM 1756 O O . SER A 1 230 ? 18.341 -4.050 -7.558 1.00 88.31 230 SER A O 1
ATOM 1758 N N . LYS A 1 231 ? 20.490 -4.670 -7.588 1.00 85.88 231 LYS A N 1
ATOM 1759 C CA . LYS A 1 231 ? 20.906 -3.714 -6.543 1.00 85.88 231 LYS A CA 1
ATOM 1760 C C . LYS A 1 231 ? 20.761 -2.257 -6.965 1.00 85.88 231 LYS A C 1
ATOM 1762 O O . LYS A 1 231 ? 20.694 -1.380 -6.112 1.00 85.88 231 LYS A O 1
ATOM 1767 N N . ALA A 1 232 ? 20.796 -2.009 -8.272 1.00 85.38 232 ALA A N 1
ATOM 1768 C CA . ALA A 1 232 ? 20.636 -0.679 -8.837 1.00 85.38 232 ALA A CA 1
ATOM 1769 C C . ALA A 1 232 ? 19.156 -0.279 -8.966 1.00 85.38 232 ALA A C 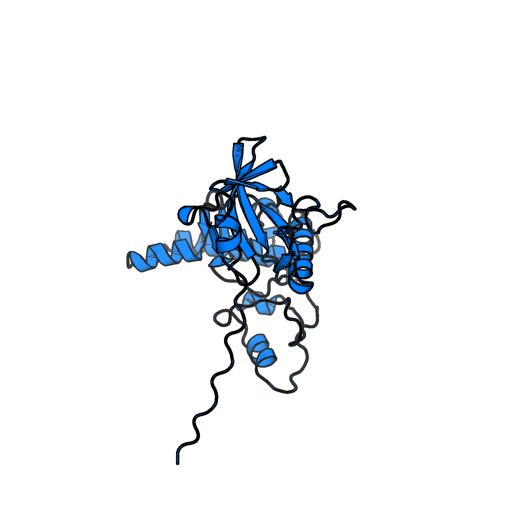1
ATOM 1771 O O . ALA A 1 232 ? 18.875 0.871 -9.292 1.00 85.38 232 ALA A O 1
ATOM 1772 N N . ASP A 1 233 ? 18.216 -1.202 -8.727 1.00 85.88 233 ASP A N 1
ATOM 1773 C CA . ASP A 1 233 ? 16.789 -0.898 -8.767 1.00 85.88 233 ASP A CA 1
ATOM 1774 C C . ASP A 1 233 ? 16.366 -0.158 -7.492 1.00 85.88 233 ASP A C 1
ATOM 1776 O O . ASP A 1 233 ? 16.044 -0.746 -6.460 1.00 85.88 233 ASP A O 1
ATOM 1780 N N . THR A 1 234 ? 16.355 1.169 -7.581 1.00 85.44 234 THR A N 1
ATOM 1781 C CA . THR A 1 234 ? 15.933 2.068 -6.501 1.00 85.44 234 THR A CA 1
ATOM 1782 C C . THR A 1 234 ? 14.417 2.091 -6.287 1.00 85.44 234 THR A C 1
ATOM 1784 O O . THR A 1 234 ? 13.941 2.712 -5.335 1.00 85.44 234 THR A O 1
ATOM 1787 N N . SER A 1 235 ? 13.636 1.414 -7.139 1.00 85.44 235 SER A N 1
ATOM 1788 C CA . SER A 1 235 ? 12.182 1.312 -6.987 1.00 85.44 235 SER A CA 1
ATOM 1789 C C . SER A 1 235 ? 11.760 0.241 -5.979 1.00 85.44 235 SER A C 1
ATOM 1791 O O . SER A 1 235 ? 10.616 0.256 -5.515 1.00 85.44 235 SER A O 1
ATOM 1793 N N . ILE A 1 236 ? 12.657 -0.686 -5.634 1.00 83.81 236 ILE A N 1
ATOM 1794 C CA . ILE A 1 236 ? 12.404 -1.728 -4.640 1.00 83.81 236 ILE A CA 1
ATOM 1795 C C . ILE A 1 236 ? 12.717 -1.159 -3.258 1.00 83.81 236 ILE A C 1
ATOM 1797 O O . ILE A 1 236 ? 13.766 -0.566 -3.017 1.00 83.81 236 ILE A O 1
ATOM 1801 N N . SER A 1 237 ? 11.769 -1.305 -2.340 1.00 84.44 237 SER A N 1
ATOM 1802 C CA . SER A 1 237 ? 11.894 -0.838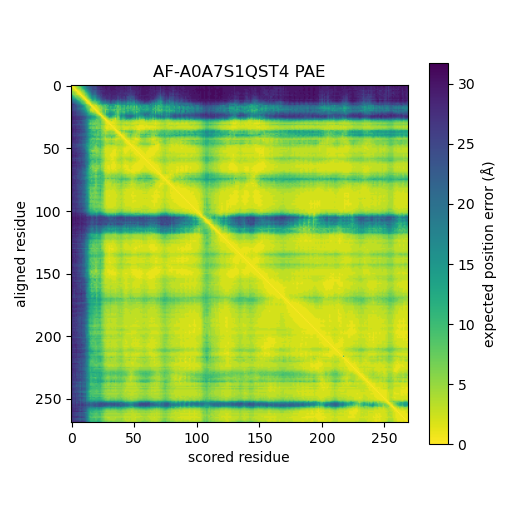 -0.960 1.00 84.44 237 SER A CA 1
ATOM 1803 C C . SER A 1 237 ? 11.782 -2.023 -0.018 1.00 84.44 237 SER A C 1
ATOM 1805 O O . SER A 1 237 ? 11.023 -2.945 -0.286 1.00 84.44 237 SER A O 1
ATOM 1807 N N . PHE A 1 238 ? 12.560 -1.996 1.059 1.00 89.88 238 PHE A N 1
ATOM 1808 C CA . PHE A 1 238 ? 12.564 -3.029 2.087 1.00 89.88 238 PHE A CA 1
ATOM 1809 C C . PHE A 1 238 ? 12.933 -2.414 3.438 1.00 89.88 238 PHE A C 1
ATOM 1811 O O . PHE A 1 238 ? 13.582 -1.365 3.513 1.00 89.88 238 PHE A O 1
ATOM 1818 N N . SER A 1 239 ? 12.558 -3.098 4.512 1.00 92.25 239 SER A N 1
ATOM 1819 C CA . SER A 1 239 ? 12.874 -2.712 5.884 1.00 92.25 239 SER A CA 1
ATOM 1820 C C . SER A 1 239 ? 13.965 -3.627 6.440 1.00 92.25 239 SER A C 1
ATOM 1822 O O . SER A 1 239 ? 13.713 -4.821 6.605 1.00 92.25 239 SER A O 1
ATOM 1824 N N . PRO A 1 240 ? 15.164 -3.110 6.779 1.00 92.75 240 PRO A N 1
ATOM 1825 C CA . PRO A 1 240 ? 16.306 -3.944 7.159 1.00 92.75 240 PRO A CA 1
ATOM 1826 C C . PRO A 1 240 ? 16.026 -4.970 8.267 1.00 92.75 240 PRO A C 1
ATOM 1828 O O . PRO A 1 240 ? 16.513 -6.090 8.184 1.00 92.75 240 PRO A O 1
ATOM 1831 N N . CYS A 1 241 ? 15.211 -4.624 9.271 1.00 94.44 241 CYS A N 1
ATOM 1832 C CA . CYS A 1 241 ? 14.912 -5.506 10.407 1.00 94.44 241 CYS A CA 1
ATOM 1833 C C . CYS A 1 241 ? 14.025 -6.718 10.070 1.00 94.44 241 CYS A C 1
ATOM 1835 O O . CYS A 1 241 ? 13.954 -7.635 10.879 1.00 94.44 241 CYS A O 1
ATOM 1837 N N . TYR A 1 242 ? 13.348 -6.707 8.919 1.00 95.31 242 TYR A N 1
ATOM 1838 C CA . TYR A 1 242 ? 12.451 -7.778 8.456 1.00 95.31 242 TYR A CA 1
ATOM 1839 C C . TYR A 1 242 ? 13.002 -8.487 7.209 1.00 95.31 242 TYR A C 1
ATOM 1841 O O . TYR A 1 242 ? 12.372 -9.380 6.654 1.00 95.31 242 TYR A O 1
ATOM 1849 N N . CYS A 1 243 ? 14.186 -8.075 6.752 1.00 94.00 243 CYS A N 1
ATOM 1850 C CA . CYS A 1 243 ? 14.819 -8.564 5.538 1.00 94.00 243 CYS A CA 1
ATOM 1851 C C . CYS A 1 243 ? 15.302 -10.014 5.707 1.00 94.00 243 CYS A C 1
ATOM 1853 O O . CYS A 1 243 ? 16.022 -10.322 6.661 1.00 94.00 243 CYS A O 1
ATOM 1855 N N . ALA A 1 244 ? 14.946 -10.878 4.753 1.00 95.81 244 ALA A N 1
ATOM 1856 C CA . ALA A 1 244 ? 15.424 -12.257 4.689 1.00 95.81 244 ALA A CA 1
ATOM 1857 C C . ALA A 1 244 ? 16.959 -12.330 4.579 1.00 95.81 244 ALA A C 1
ATOM 1859 O O . ALA A 1 244 ? 17.571 -11.499 3.896 1.00 95.81 244 ALA A O 1
ATOM 1860 N N . PRO A 1 245 ? 17.623 -13.310 5.217 1.00 94.62 245 PRO A N 1
ATOM 1861 C CA . PRO A 1 245 ? 19.081 -13.375 5.278 1.00 94.62 245 PRO A CA 1
ATOM 1862 C C . PRO A 1 245 ? 19.731 -13.533 3.897 1.00 94.62 245 PRO A C 1
ATOM 1864 O O . PRO A 1 245 ? 20.812 -12.990 3.654 1.00 94.62 245 PRO A O 1
ATOM 1867 N N . GLU A 1 246 ? 19.087 -14.237 2.970 1.00 94.06 246 GLU A N 1
ATOM 1868 C CA . GLU A 1 246 ? 19.490 -14.348 1.570 1.00 94.06 246 GLU A CA 1
ATOM 1869 C C . GLU A 1 246 ? 19.408 -13.003 0.836 1.00 94.06 246 GLU A C 1
ATOM 1871 O O . GLU A 1 246 ? 20.339 -12.660 0.102 1.00 94.06 246 GLU A O 1
ATOM 1876 N N . PHE A 1 247 ? 18.378 -12.191 1.102 1.00 93.69 247 PHE A N 1
ATOM 1877 C CA . PHE A 1 247 ? 18.236 -10.857 0.516 1.00 93.69 247 PHE A CA 1
ATOM 1878 C C . PHE A 1 247 ? 19.246 -9.875 1.126 1.00 93.69 247 PHE A C 1
ATOM 1880 O O . PHE A 1 247 ? 19.920 -9.135 0.408 1.00 93.69 247 PHE A O 1
ATOM 1887 N N . ALA A 1 248 ? 19.479 -9.948 2.438 1.00 92.50 248 ALA A N 1
ATOM 1888 C CA . ALA A 1 248 ? 20.526 -9.185 3.113 1.00 92.50 248 ALA A CA 1
ATOM 1889 C C . ALA A 1 248 ? 21.933 -9.533 2.585 1.00 92.50 248 ALA A C 1
ATOM 1891 O O . ALA A 1 248 ? 22.754 -8.640 2.337 1.00 92.50 248 ALA A O 1
ATOM 1892 N N . ARG A 1 249 ? 22.229 -10.822 2.355 1.00 91.75 249 ARG A N 1
ATOM 1893 C CA . ARG A 1 249 ? 23.486 -11.261 1.717 1.00 91.75 249 ARG A CA 1
ATOM 1894 C C . ARG A 1 249 ? 23.612 -10.737 0.298 1.00 91.75 249 ARG A C 1
ATOM 1896 O O . ARG A 1 249 ? 24.698 -10.278 -0.064 1.00 91.75 249 ARG A O 1
ATOM 1903 N N . PHE A 1 250 ? 22.530 -10.805 -0.481 1.00 91.38 250 PHE A N 1
ATOM 1904 C CA . PHE A 1 250 ? 22.493 -10.234 -1.819 1.00 91.38 250 PHE A CA 1
ATOM 1905 C C . PHE A 1 250 ? 22.890 -8.764 -1.758 1.00 91.38 250 PHE A C 1
ATOM 1907 O O . PHE A 1 250 ? 23.871 -8.403 -2.394 1.00 91.38 250 PHE A O 1
ATOM 1914 N N . LEU A 1 251 ? 22.247 -7.941 -0.928 1.00 89.62 251 LEU A N 1
ATOM 1915 C CA . LEU A 1 251 ? 22.507 -6.499 -0.841 1.00 89.62 251 LEU A CA 1
ATOM 1916 C C . LEU A 1 251 ? 23.948 -6.163 -0.419 1.00 89.62 251 LEU A C 1
ATOM 1918 O O . LEU A 1 251 ? 24.589 -5.310 -1.036 1.00 89.62 251 LEU A O 1
ATOM 1922 N N . THR A 1 252 ? 24.497 -6.877 0.565 1.00 89.38 252 THR A N 1
ATOM 1923 C CA . THR A 1 252 ? 25.777 -6.524 1.212 1.00 89.38 252 THR A CA 1
ATOM 1924 C C . THR A 1 252 ? 27.037 -7.022 0.494 1.00 89.38 252 THR A C 1
ATOM 1926 O O . THR A 1 252 ? 28.086 -6.385 0.594 1.00 89.38 252 THR A O 1
ATOM 1929 N N . ARG A 1 253 ? 26.985 -8.133 -0.254 1.00 87.12 253 ARG A N 1
ATOM 1930 C CA . ARG A 1 253 ? 28.185 -8.710 -0.898 1.00 87.12 253 ARG A CA 1
ATOM 1931 C C . ARG A 1 253 ? 28.554 -8.014 -2.213 1.00 87.12 253 ARG A C 1
ATOM 1933 O O . ARG A 1 253 ? 27.699 -7.812 -3.073 1.00 87.12 253 ARG A O 1
ATOM 1940 N N . ARG A 1 254 ? 29.835 -7.698 -2.439 1.00 78.56 254 ARG A N 1
ATOM 1941 C CA . ARG A 1 254 ? 30.322 -7.276 -3.771 1.00 78.56 254 ARG A CA 1
ATOM 1942 C C . ARG A 1 254 ? 30.332 -8.484 -4.720 1.00 78.56 254 ARG A C 1
ATOM 1944 O O . ARG A 1 254 ? 30.830 -9.533 -4.335 1.00 78.56 254 ARG A O 1
ATOM 1951 N N . GLY A 1 255 ? 29.773 -8.339 -5.925 1.00 71.12 255 GLY A N 1
ATOM 1952 C CA . GLY A 1 255 ? 29.767 -9.402 -6.947 1.00 71.12 255 GLY A CA 1
ATOM 1953 C C . GLY A 1 255 ? 28.865 -10.610 -6.650 1.00 71.12 255 GLY A C 1
ATOM 1954 O O . GLY A 1 255 ? 29.164 -11.710 -7.098 1.00 71.12 255 GLY A O 1
ATOM 1955 N N . GLY A 1 256 ? 27.795 -10.437 -5.863 1.00 66.56 256 GLY A N 1
ATOM 1956 C CA . GLY A 1 256 ? 26.845 -11.513 -5.560 1.00 66.56 256 GLY A CA 1
ATOM 1957 C C . GLY A 1 256 ? 26.008 -11.943 -6.770 1.00 66.56 256 GLY A C 1
ATOM 1958 O O . GLY A 1 256 ? 25.731 -11.130 -7.652 1.00 66.56 256 GLY A O 1
ATOM 1959 N N . LEU A 1 257 ? 25.587 -13.212 -6.774 1.00 73.06 257 LEU A N 1
ATOM 1960 C CA . LEU A 1 257 ? 24.633 -13.737 -7.750 1.00 73.06 257 LEU A CA 1
ATOM 1961 C C . LEU A 1 257 ? 23.324 -12.931 -7.705 1.00 73.06 257 LEU A C 1
ATOM 1963 O O . LEU A 1 257 ? 22.937 -12.480 -6.620 1.00 73.06 257 LEU A O 1
ATOM 1967 N N . PRO A 1 258 ? 22.649 -12.745 -8.854 1.00 82.88 258 PRO A N 1
ATOM 1968 C CA . PRO A 1 258 ? 21.307 -12.180 -8.873 1.00 82.88 258 PRO A CA 1
ATOM 1969 C C . PRO A 1 258 ? 20.392 -12.977 -7.940 1.00 82.88 258 PRO A C 1
ATOM 1971 O O . PRO A 1 258 ? 20.520 -14.197 -7.832 1.00 82.88 258 PRO A O 1
ATOM 1974 N N . ILE A 1 259 ? 19.482 -12.282 -7.262 1.00 91.94 259 ILE A N 1
ATOM 1975 C CA . ILE A 1 259 ? 18.434 -12.919 -6.466 1.00 91.94 259 ILE A CA 1
ATOM 1976 C C . ILE A 1 259 ? 17.100 -12.749 -7.180 1.00 91.94 259 ILE A C 1
ATOM 1978 O O . ILE A 1 259 ? 16.796 -11.672 -7.689 1.00 91.94 259 ILE A O 1
ATOM 1982 N N . GLU A 1 260 ? 16.311 -13.812 -7.227 1.00 94.88 260 GLU A N 1
ATOM 1983 C CA . GLU A 1 260 ? 14.943 -13.757 -7.729 1.00 94.88 260 GLU A CA 1
ATOM 1984 C C . GLU A 1 260 ? 13.977 -13.465 -6.586 1.00 94.88 260 GLU A C 1
ATOM 1986 O O . GLU A 1 260 ? 14.123 -13.977 -5.473 1.00 94.88 260 GLU A O 1
ATOM 1991 N N . ALA A 1 261 ? 12.966 -12.647 -6.863 1.00 95.00 261 ALA A N 1
ATOM 1992 C CA . ALA A 1 261 ? 11.865 -12.442 -5.942 1.00 95.00 261 ALA A CA 1
ATOM 1993 C C . ALA A 1 261 ? 11.075 -13.747 -5.795 1.00 95.00 261 ALA A C 1
ATOM 1995 O O . ALA A 1 261 ? 10.451 -14.217 -6.749 1.00 95.00 261 ALA A O 1
ATOM 1996 N N . ALA A 1 262 ? 11.086 -14.322 -4.595 1.00 95.00 262 ALA A N 1
ATOM 1997 C CA . ALA A 1 262 ? 10.422 -15.583 -4.294 1.00 95.00 262 ALA A CA 1
ATOM 1998 C C . ALA A 1 262 ? 9.549 -15.466 -3.031 1.00 95.00 262 ALA A C 1
ATOM 2000 O O . ALA A 1 262 ? 9.923 -14.733 -2.113 1.00 95.00 262 ALA A O 1
ATOM 2001 N N . PRO A 1 263 ? 8.446 -16.234 -2.927 1.00 95.44 263 PRO A N 1
ATOM 2002 C CA . PRO A 1 263 ? 7.600 -16.306 -1.727 1.00 95.44 263 PRO A CA 1
ATOM 2003 C C . PRO A 1 263 ? 8.348 -16.530 -0.403 1.00 95.44 263 PRO A C 1
ATOM 2005 O O . PRO A 1 263 ? 7.907 -16.069 0.649 1.00 95.44 263 PRO A O 1
ATOM 2008 N N . GLY A 1 264 ? 9.497 -17.216 -0.447 1.00 95.06 264 GLY A N 1
ATOM 2009 C CA . GLY A 1 264 ? 10.347 -17.443 0.725 1.00 95.06 264 GLY A CA 1
ATOM 2010 C C . GLY A 1 264 ? 10.863 -16.153 1.370 1.00 95.06 264 GLY A C 1
ATOM 2011 O O . GLY A 1 264 ? 10.978 -16.107 2.591 1.00 95.06 264 GLY A O 1
ATOM 2012 N N . LEU A 1 265 ? 11.071 -15.090 0.581 1.00 95.62 265 LEU A N 1
ATOM 2013 C CA . LEU A 1 265 ? 11.490 -13.783 1.096 1.00 95.62 265 LEU A CA 1
ATOM 2014 C C . LEU A 1 265 ? 10.425 -13.181 2.018 1.00 95.62 265 LEU A C 1
ATOM 2016 O O . LEU A 1 265 ? 10.753 -12.714 3.102 1.00 95.62 265 LEU A O 1
ATOM 2020 N N . ASP A 1 266 ? 9.155 -13.248 1.610 1.00 96.31 266 ASP A N 1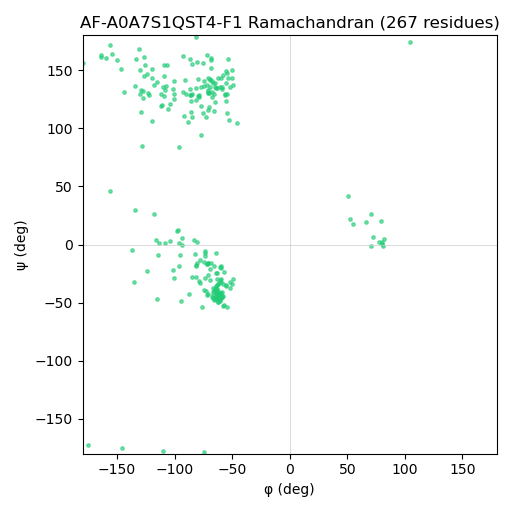
ATOM 2021 C CA . ASP A 1 266 ? 8.026 -12.777 2.421 1.00 96.31 266 ASP A CA 1
ATOM 2022 C C . ASP A 1 266 ? 7.725 -13.716 3.595 1.00 96.31 266 ASP A C 1
ATOM 2024 O O . ASP A 1 266 ? 7.203 -13.269 4.605 1.00 96.31 266 ASP A O 1
ATOM 2028 N N . SER A 1 267 ? 8.023 -15.013 3.466 1.00 94.88 267 SER A N 1
ATOM 2029 C CA . SER A 1 267 ? 7.779 -16.003 4.529 1.00 94.88 267 SER A CA 1
ATOM 2030 C C . SER A 1 267 ? 8.733 -15.842 5.714 1.00 94.88 267 SER A C 1
ATOM 2032 O O . SER A 1 267 ? 8.413 -16.264 6.823 1.00 94.88 267 SER A O 1
ATOM 2034 N N . TRP A 1 268 ? 9.923 -15.284 5.473 1.00 95.75 268 TRP A N 1
ATOM 2035 C CA . TRP A 1 268 ? 10.865 -14.926 6.531 1.00 95.75 268 TRP A CA 1
ATOM 2036 C C . TRP A 1 268 ? 10.391 -13.717 7.344 1.00 95.75 268 TRP A C 1
ATOM 2038 O O . TRP A 1 268 ? 10.586 -13.684 8.560 1.00 95.75 268 TRP A O 1
ATOM 2048 N N . SER A 1 269 ? 9.864 -12.709 6.646 1.00 93.25 269 SER A N 1
ATOM 2049 C CA . SER A 1 269 ? 9.439 -11.424 7.208 1.00 93.25 269 SER A CA 1
ATOM 2050 C C . SER A 1 269 ? 8.266 -11.554 8.179 1.00 93.25 269 SER A C 1
ATOM 2052 O O . SER A 1 269 ? 8.322 -10.856 9.221 1.00 93.25 269 SER A O 1
#

Mean predicted aligned error: 7.7 Å